Protein AF-A0A3C0RW63-F1 (afdb_monomer_lite)

Foldseek 3Di:
DDDDPPVVVVVVVVVVVVVVVVVVVVVVVVVVVVVPPPPQQQWAWEKEFDQDADFKKKWKAAPVVRDTQDIDTDGDRIGTDGSGDDDWDKMKIKIKDADPDDDPVRVVVCVVPVVVPGDIQMDMDMFTDDSVQFRYKYKDWPDDDHPVRSVCQSPDPDPQDDTDIAIDGRGPVRVVVVVVVVVVVVVVVVVVVVVVVVVVVD

Radius of gyration: 30.73 Å; chains: 1; bounding box: 93×62×80 Å

pLDDT: mean 81.58, std 15.19, range [34.47, 97.94]

Secondary structure (DSSP, 8-state):
----HHHHHHHHHHHHHHHHHHHHHHHHHHHHHHHS--PPPPPEEEEEE---PSPEEEEEEETTT--EEEEEEE-SSEEEEEEES--SEEEEEEEEEE-S---HHHHHHHHH-GGG-S-EEEEEEEEEE-TTT-SEEEEEESS---HHHHHHHHH--STT----EEEE-SSHHHHHHHHHHHHHHHHHHHHHHHHHHHHT--

Sequence (202 aa):
MVYYNSEIYLFAAENARLLENNKIKLLFSVILFLLVGCGTPDQIHLRGNIPIKNPFYIDVYNMRTGIKVMSDTICSNNINYEVGILPKGIYQLTVSWDRDILKAQEIERFARQPELGTPKYYMSTTFWLDANESDNYKLLLDSTYQQAELEELLLAKNRGESIKMAVVSDGKNNKVYNEYLALVDQYRTENRHLNDSLQRSE

Structure (mmCIF, N/CA/C/O backbone):
data_AF-A0A3C0RW63-F1
#
_entry.id   AF-A0A3C0RW63-F1
#
loop_
_atom_site.group_PDB
_atom_site.id
_atom_site.type_symbol
_atom_site.label_atom_id
_atom_site.label_alt_id
_atom_site.label_comp_id
_atom_site.label_asym_id
_atom_site.label_entity_id
_atom_site.label_seq_id
_atom_site.pdbx_PDB_ins_code
_atom_site.Cartn_x
_atom_site.Cartn_y
_atom_site.Cartn_z
_atom_site.occupancy
_atom_site.B_iso_or_equiv
_atom_site.auth_seq_id
_atom_site.auth_comp_id
_atom_site.auth_asym_id
_atom_site.auth_atom_id
_atom_site.pdbx_PDB_model_num
ATOM 1 N N . MET A 1 1 ? 59.320 -39.706 -61.908 1.00 34.47 1 MET A N 1
ATOM 2 C CA . MET A 1 1 ? 59.818 -39.142 -60.634 1.00 34.47 1 MET A CA 1
ATOM 3 C C . MET A 1 1 ? 59.646 -37.627 -60.749 1.00 34.47 1 MET A C 1
ATOM 5 O O . MET A 1 1 ? 60.280 -37.076 -61.626 1.00 34.47 1 MET A O 1
ATOM 9 N N . VAL A 1 2 ? 58.770 -36.877 -60.079 1.00 40.69 2 VAL A N 1
ATOM 10 C CA . VAL A 1 2 ? 57.702 -37.076 -59.082 1.00 40.69 2 VAL A CA 1
ATOM 11 C C . VAL A 1 2 ? 56.698 -35.931 -59.348 1.00 40.69 2 VAL A C 1
ATOM 13 O O . VAL A 1 2 ? 57.090 -34.775 -59.251 1.00 40.69 2 VAL A O 1
ATOM 16 N N . TYR A 1 3 ? 55.437 -36.219 -59.688 1.00 42.75 3 TYR A N 1
ATOM 17 C CA . TYR A 1 3 ? 54.344 -35.226 -59.742 1.00 42.75 3 TYR A CA 1
ATOM 18 C C . TYR A 1 3 ? 53.319 -35.604 -58.667 1.00 42.75 3 TYR A C 1
ATOM 20 O O . TYR A 1 3 ? 52.302 -36.207 -58.969 1.00 42.75 3 TYR A O 1
ATOM 28 N N . TYR A 1 4 ? 53.641 -35.358 -57.395 1.00 46.09 4 TYR A N 1
ATOM 29 C CA . TYR A 1 4 ? 52.727 -35.651 -56.276 1.00 46.09 4 TYR A CA 1
ATOM 30 C C . TYR A 1 4 ? 52.730 -34.595 -55.160 1.00 46.09 4 TYR A C 1
ATOM 32 O O . TYR A 1 4 ? 51.999 -34.740 -54.188 1.00 46.09 4 TYR A O 1
ATOM 40 N N . ASN A 1 5 ? 53.507 -33.511 -55.280 1.00 54.94 5 ASN A N 1
ATOM 41 C CA . ASN A 1 5 ? 53.644 -32.554 -54.177 1.00 54.94 5 ASN A CA 1
ATOM 42 C C . ASN A 1 5 ? 52.624 -31.403 -54.208 1.00 54.94 5 ASN A C 1
ATOM 44 O O . ASN A 1 5 ? 52.188 -30.977 -53.147 1.00 54.94 5 ASN A O 1
ATOM 48 N N . SER A 1 6 ? 52.196 -30.895 -55.369 1.00 55.59 6 SER A N 1
ATOM 49 C CA . SER A 1 6 ? 51.375 -29.669 -55.426 1.00 55.59 6 SER A CA 1
ATOM 50 C C . SER A 1 6 ? 49.945 -29.834 -54.898 1.00 55.59 6 SER A C 1
ATOM 52 O O . SER A 1 6 ? 49.428 -28.919 -54.262 1.00 55.59 6 SER A O 1
ATOM 54 N N . GLU A 1 7 ? 49.314 -30.991 -55.112 1.00 52.28 7 GLU A N 1
ATOM 55 C CA . GLU A 1 7 ? 47.934 -31.244 -54.664 1.00 52.28 7 GLU A CA 1
ATOM 56 C C . GLU A 1 7 ? 47.840 -31.446 -53.145 1.00 52.28 7 GLU A C 1
ATOM 58 O O . GLU A 1 7 ? 46.894 -30.977 -52.514 1.00 52.28 7 GLU A O 1
ATOM 63 N N . ILE A 1 8 ? 48.865 -32.050 -52.533 1.00 57.50 8 ILE A N 1
ATOM 64 C CA . ILE A 1 8 ? 48.937 -32.245 -51.077 1.00 57.50 8 ILE A CA 1
ATOM 65 C C . ILE A 1 8 ? 49.081 -30.894 -50.360 1.00 57.50 8 ILE A C 1
ATOM 67 O O . ILE A 1 8 ? 48.421 -30.661 -49.346 1.00 57.50 8 ILE A O 1
ATOM 71 N N . TYR A 1 9 ? 49.889 -29.973 -50.901 1.00 55.28 9 TYR A N 1
ATOM 72 C CA . TYR A 1 9 ? 50.030 -28.627 -50.335 1.00 55.28 9 TYR A CA 1
ATOM 73 C C . TYR A 1 9 ? 48.755 -27.787 -50.482 1.00 55.28 9 TYR A C 1
ATOM 75 O O . TYR A 1 9 ? 48.410 -27.060 -49.548 1.00 55.28 9 TYR A O 1
ATOM 83 N N . LEU A 1 10 ? 48.029 -27.902 -51.602 1.00 56.38 10 LEU A N 1
ATOM 84 C CA . LEU A 1 10 ? 46.747 -27.210 -51.776 1.00 56.38 10 LEU A CA 1
ATOM 85 C C . LEU A 1 10 ? 45.689 -27.730 -50.794 1.00 56.38 10 LEU A C 1
ATOM 87 O O . LEU A 1 10 ? 45.036 -26.932 -50.123 1.00 56.38 10 LEU A O 1
ATOM 91 N N . PHE A 1 11 ? 45.581 -29.052 -50.643 1.00 54.44 11 PHE A N 1
ATOM 92 C CA . PHE A 1 11 ? 44.636 -29.677 -49.718 1.00 54.44 11 PHE A CA 1
ATOM 93 C C . PHE A 1 11 ? 44.954 -29.337 -48.252 1.00 54.44 11 PHE A C 1
ATOM 95 O O . PHE A 1 11 ? 44.056 -29.050 -47.461 1.00 54.44 11 PHE A O 1
ATOM 102 N N . ALA A 1 12 ? 46.234 -29.302 -47.871 1.00 58.09 12 ALA A N 1
ATOM 103 C CA . ALA A 1 12 ? 46.649 -28.882 -46.532 1.00 58.09 12 ALA A CA 1
ATOM 104 C C . ALA A 1 12 ? 46.332 -27.399 -46.258 1.00 58.09 12 ALA A C 1
ATOM 106 O O . ALA A 1 12 ? 45.869 -27.060 -45.168 1.00 58.09 12 ALA A O 1
ATOM 107 N N . ALA A 1 13 ? 46.529 -26.520 -47.247 1.00 60.06 13 ALA A N 1
ATOM 108 C CA . ALA A 1 13 ? 46.231 -25.093 -47.127 1.00 60.06 13 ALA A CA 1
ATOM 109 C C . ALA A 1 13 ? 44.720 -24.809 -47.034 1.00 60.06 13 ALA A C 1
ATOM 111 O O . ALA A 1 13 ? 44.296 -23.938 -46.271 1.00 60.06 13 ALA A O 1
ATOM 112 N N . GLU A 1 14 ? 43.898 -25.554 -47.772 1.00 57.88 14 GLU A N 1
ATOM 113 C CA . GLU A 1 14 ? 42.438 -25.424 -47.743 1.00 57.88 14 GLU A CA 1
ATOM 114 C C . GLU A 1 14 ? 41.848 -25.924 -46.415 1.00 57.88 14 GLU A C 1
ATOM 116 O O . GLU A 1 14 ? 41.032 -25.236 -45.793 1.00 57.88 14 GLU A O 1
ATOM 121 N N . ASN A 1 15 ? 42.357 -27.046 -45.896 1.00 54.94 15 ASN A N 1
ATOM 122 C CA . ASN A 1 15 ? 41.985 -27.552 -44.574 1.00 54.94 15 ASN A CA 1
ATOM 123 C C . ASN A 1 15 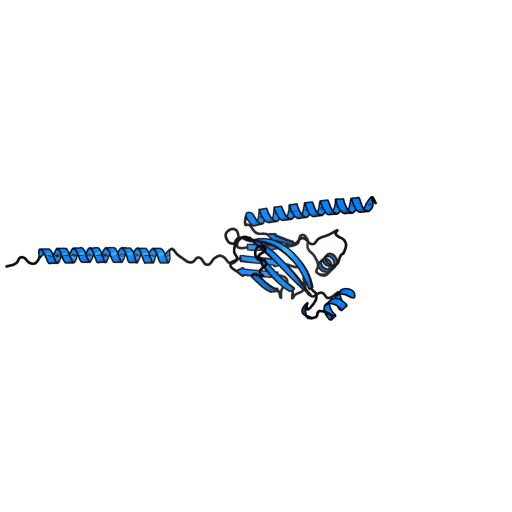? 42.440 -26.626 -43.435 1.00 54.94 15 ASN A C 1
ATOM 125 O O . ASN A 1 15 ? 41.697 -26.444 -42.470 1.00 54.94 15 ASN A O 1
ATOM 129 N N . ALA A 1 16 ? 43.614 -25.993 -43.546 1.00 59.59 16 ALA A N 1
ATOM 130 C CA . ALA A 1 16 ? 44.083 -25.010 -42.568 1.00 59.59 16 ALA A CA 1
ATOM 131 C C . ALA A 1 16 ? 43.173 -23.769 -42.515 1.00 59.59 16 ALA A C 1
ATOM 133 O O . ALA A 1 16 ? 42.795 -23.333 -41.426 1.00 59.59 16 ALA A O 1
ATOM 134 N N . ARG A 1 17 ? 42.738 -23.261 -43.679 1.00 59.03 17 ARG A N 1
ATOM 135 C CA . ARG A 1 17 ? 41.782 -22.142 -43.780 1.00 59.03 17 ARG A CA 1
ATOM 136 C C . ARG A 1 17 ? 40.400 -22.494 -43.228 1.00 59.03 17 ARG A C 1
ATOM 138 O O . ARG A 1 17 ? 39.779 -21.675 -42.553 1.00 59.03 17 ARG A O 1
ATOM 145 N N . LEU A 1 18 ? 39.912 -23.711 -43.476 1.00 56.78 18 LEU A N 1
ATOM 146 C CA . LEU A 1 18 ? 38.665 -24.212 -42.883 1.00 56.78 18 LEU A CA 1
ATOM 147 C C . LEU A 1 18 ? 38.763 -24.307 -41.353 1.00 56.78 18 LEU A C 1
ATOM 149 O O . LEU A 1 18 ? 37.825 -23.924 -40.649 1.00 56.78 18 LEU A O 1
ATOM 153 N N . LEU A 1 19 ? 39.908 -24.758 -40.832 1.00 58.00 19 LEU A N 1
ATOM 154 C CA . LEU A 1 19 ? 40.163 -24.840 -39.395 1.00 58.00 19 LEU A CA 1
ATOM 155 C C . LEU A 1 19 ? 40.203 -23.449 -38.739 1.00 58.00 19 LEU A C 1
ATOM 157 O O . LEU A 1 19 ? 39.628 -23.264 -37.667 1.00 58.00 19 LEU A O 1
ATOM 161 N N . GLU A 1 20 ? 40.845 -22.466 -39.378 1.00 65.94 20 GLU A N 1
ATOM 162 C CA . GLU A 1 20 ? 40.871 -21.070 -38.916 1.00 65.94 20 GLU A CA 1
ATOM 163 C C . GLU A 1 20 ? 39.480 -20.436 -38.920 1.00 65.94 20 GLU A C 1
ATOM 165 O O . GLU A 1 20 ? 39.067 -19.862 -37.913 1.00 65.94 20 GLU A O 1
ATOM 170 N N . ASN A 1 21 ? 38.708 -20.612 -39.993 1.00 68.56 21 ASN A N 1
ATOM 171 C CA . ASN A 1 21 ? 37.342 -20.094 -40.072 1.00 68.56 21 ASN A CA 1
ATOM 172 C C . ASN A 1 21 ? 36.428 -20.690 -38.991 1.00 68.56 21 ASN A C 1
ATOM 174 O O . ASN A 1 21 ? 35.598 -19.980 -38.421 1.00 68.56 21 ASN A O 1
ATOM 178 N N . ASN A 1 22 ? 36.596 -21.972 -38.661 1.00 69.81 22 ASN A N 1
ATOM 179 C CA . ASN A 1 22 ? 35.844 -22.611 -37.582 1.00 69.81 22 ASN A CA 1
ATOM 180 C C . ASN A 1 22 ? 36.271 -22.108 -36.195 1.00 69.81 22 ASN A C 1
ATOM 182 O O . ASN A 1 22 ? 35.411 -21.906 -35.339 1.00 69.81 22 ASN A O 1
ATOM 186 N N . LYS A 1 23 ? 37.564 -21.826 -35.982 1.00 70.75 23 LYS A N 1
ATOM 187 C CA . LYS A 1 23 ? 38.055 -21.184 -34.749 1.00 70.75 23 LYS A CA 1
ATOM 188 C C . LYS A 1 23 ? 37.504 -19.770 -34.587 1.00 70.75 23 LYS A C 1
ATOM 190 O O . LYS A 1 23 ? 37.072 -19.424 -33.494 1.00 70.75 23 LYS A O 1
ATOM 195 N N . ILE A 1 24 ? 37.462 -18.981 -35.663 1.00 72.50 24 ILE A N 1
ATOM 196 C CA . ILE A 1 24 ? 36.909 -17.617 -35.653 1.00 72.50 24 ILE A CA 1
ATOM 197 C C . ILE A 1 24 ? 35.409 -17.648 -35.340 1.00 72.50 24 ILE A C 1
ATOM 199 O O . ILE A 1 24 ? 34.947 -16.873 -34.506 1.00 72.50 24 ILE A O 1
ATOM 203 N N . LYS A 1 25 ? 34.650 -18.576 -35.939 1.00 71.81 25 LYS A N 1
ATOM 204 C CA . LYS A 1 25 ? 33.220 -18.766 -35.636 1.00 71.81 25 LYS A CA 1
ATOM 205 C C . LYS A 1 25 ? 32.981 -19.193 -34.188 1.00 71.81 25 LYS A C 1
ATOM 207 O O . LYS A 1 25 ? 32.073 -18.668 -33.549 1.00 71.81 25 LYS A O 1
ATOM 212 N N . LEU A 1 26 ? 33.800 -20.105 -33.662 1.00 72.44 26 LEU A N 1
ATOM 213 C CA . LEU A 1 26 ? 33.734 -20.529 -32.263 1.00 72.44 26 LEU A CA 1
ATOM 214 C C . LEU A 1 26 ? 34.038 -19.354 -31.323 1.00 72.44 26 LEU A C 1
ATOM 216 O O . LEU A 1 26 ? 33.298 -19.126 -30.372 1.00 72.44 26 LEU A O 1
ATOM 220 N N . LEU A 1 27 ? 35.078 -18.572 -31.625 1.00 75.81 27 LEU A N 1
ATOM 221 C CA . LEU A 1 27 ? 35.460 -17.390 -30.854 1.00 75.81 27 LEU A CA 1
ATOM 222 C C . LEU A 1 27 ? 34.336 -16.346 -30.852 1.00 75.81 27 LEU A C 1
ATOM 224 O O . LEU A 1 27 ? 33.971 -15.847 -29.793 1.00 75.81 27 LEU A O 1
ATOM 228 N N . PHE A 1 28 ? 33.728 -16.076 -32.011 1.00 75.81 28 PHE A N 1
ATOM 229 C CA . PHE A 1 28 ? 32.563 -15.196 -32.120 1.00 75.81 28 PHE A CA 1
ATOM 230 C C . PHE A 1 28 ? 31.359 -15.722 -31.333 1.00 75.81 28 PHE A C 1
ATOM 232 O O . PHE A 1 28 ? 30.692 -14.938 -30.669 1.00 75.81 28 PHE A O 1
ATOM 239 N N . SER A 1 29 ? 31.097 -17.032 -31.357 1.00 71.25 29 SER A N 1
ATOM 240 C CA . SER A 1 29 ? 30.013 -17.646 -30.579 1.00 71.25 29 SER A CA 1
ATOM 241 C C . SER A 1 29 ? 30.248 -17.536 -29.072 1.00 71.25 29 SER A C 1
ATOM 243 O O . SER A 1 29 ? 29.301 -17.290 -28.332 1.00 71.25 29 SER A O 1
ATOM 245 N N . VAL A 1 30 ? 31.490 -17.706 -28.612 1.00 72.19 30 VAL A N 1
ATOM 246 C CA . VAL A 1 30 ? 31.863 -17.559 -27.197 1.00 72.19 30 VAL A CA 1
ATOM 247 C C . VAL A 1 30 ? 31.774 -16.096 -26.768 1.00 72.19 30 VAL A C 1
ATOM 249 O O . VAL A 1 30 ? 31.215 -15.814 -25.716 1.00 72.19 30 VAL A O 1
ATOM 252 N N . ILE A 1 31 ? 32.245 -15.155 -27.593 1.00 73.12 31 ILE A N 1
ATOM 253 C CA . ILE A 1 31 ? 32.114 -13.713 -27.335 1.00 73.12 31 ILE A CA 1
ATOM 254 C C . ILE A 1 31 ? 30.636 -13.309 -27.288 1.00 73.12 31 ILE A C 1
ATOM 256 O O . ILE A 1 31 ? 30.241 -12.591 -26.379 1.00 73.12 31 ILE A O 1
ATOM 260 N N . LEU A 1 32 ? 29.802 -13.809 -28.206 1.00 68.56 32 LEU A N 1
ATOM 261 C CA . LEU A 1 32 ? 28.362 -13.551 -28.192 1.00 68.56 32 LEU A CA 1
ATOM 262 C C . LEU A 1 32 ? 27.718 -14.097 -26.907 1.00 68.56 32 LEU A C 1
ATOM 264 O O . LEU A 1 32 ? 26.962 -13.379 -26.269 1.00 68.56 32 LEU A O 1
ATOM 268 N N . PHE A 1 33 ? 28.072 -15.314 -26.478 1.00 60.84 33 PHE A N 1
ATOM 269 C CA . PHE A 1 33 ? 27.594 -15.892 -25.214 1.00 60.84 33 PHE A CA 1
ATOM 270 C C . PHE A 1 33 ? 28.070 -15.123 -23.972 1.00 60.84 33 PHE A C 1
ATOM 272 O O . PHE A 1 33 ? 27.312 -14.997 -23.018 1.00 60.84 33 PHE A O 1
ATOM 279 N N . LEU A 1 34 ? 29.295 -14.589 -23.982 1.00 60.44 34 LEU A N 1
ATOM 280 C CA . LEU A 1 34 ? 29.832 -13.767 -22.891 1.00 60.44 34 LEU A CA 1
ATOM 281 C C . LEU A 1 34 ? 29.222 -12.356 -22.862 1.00 60.44 34 LEU A C 1
ATOM 283 O O . LEU A 1 34 ? 29.122 -11.759 -21.794 1.00 60.44 34 LEU A O 1
ATOM 287 N N . LEU A 1 35 ? 28.806 -11.826 -24.017 1.00 58.75 35 LEU A N 1
ATOM 288 C CA . LEU A 1 35 ? 28.124 -10.533 -24.135 1.00 58.75 35 LEU A CA 1
ATOM 289 C C . LEU A 1 35 ? 26.630 -10.615 -23.803 1.00 58.75 35 LEU A C 1
ATOM 291 O O . LEU A 1 35 ? 26.051 -9.606 -23.407 1.00 58.75 35 LEU A O 1
ATOM 295 N N . VAL A 1 36 ? 26.016 -11.802 -23.868 1.00 57.75 36 VAL A N 1
ATOM 296 C CA . VAL A 1 36 ? 24.739 -12.085 -23.189 1.00 57.75 36 VAL A CA 1
ATOM 297 C C . VAL A 1 36 ? 25.030 -12.366 -21.711 1.00 57.75 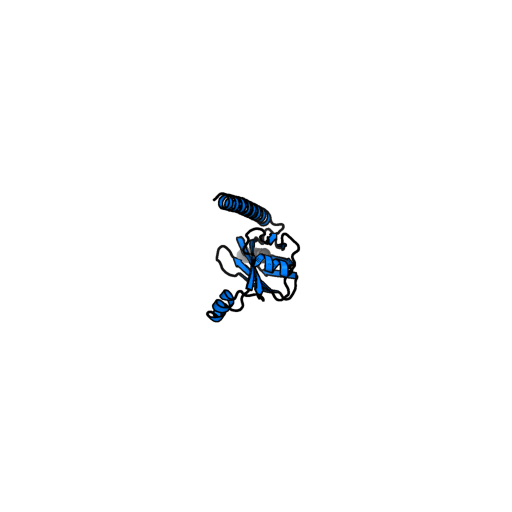36 VAL A C 1
ATOM 299 O O . VAL A 1 36 ? 24.691 -13.408 -21.153 1.00 57.75 36 VAL A O 1
ATOM 302 N N . GLY A 1 37 ? 25.707 -11.420 -21.059 1.00 48.25 37 GLY A N 1
ATOM 303 C CA . GLY A 1 37 ? 25.739 -11.365 -19.611 1.00 48.25 37 GLY A CA 1
ATOM 304 C C . GLY A 1 37 ? 24.300 -11.214 -19.140 1.00 48.25 37 GLY A C 1
ATOM 305 O O . GLY A 1 37 ? 23.648 -10.212 -19.432 1.00 48.25 37 GLY A O 1
ATOM 306 N N . CYS A 1 38 ? 23.786 -12.232 -18.455 1.00 51.62 38 CYS A N 1
ATOM 307 C CA . CYS A 1 38 ? 22.539 -12.131 -17.721 1.00 51.62 38 CYS A CA 1
ATOM 308 C C . CYS A 1 38 ? 22.771 -11.112 -16.601 1.00 51.62 38 CYS A C 1
ATOM 310 O O . CYS A 1 38 ? 23.222 -11.476 -15.518 1.00 51.62 38 CYS A O 1
ATOM 312 N N . GLY A 1 39 ? 22.537 -9.827 -16.880 1.00 48.69 39 GLY A N 1
ATOM 313 C CA . GLY A 1 39 ? 22.413 -8.828 -15.829 1.00 48.69 39 GLY A CA 1
ATOM 314 C C . GLY A 1 39 ? 21.317 -9.322 -14.900 1.00 48.69 39 GLY A C 1
ATOM 315 O O . GLY A 1 39 ? 20.190 -9.536 -15.347 1.00 48.69 39 GLY A O 1
ATOM 316 N N . THR A 1 40 ? 21.659 -9.615 -13.648 1.00 53.25 40 THR A N 1
ATOM 317 C CA . THR A 1 40 ? 20.650 -9.862 -12.622 1.00 53.25 40 THR A CA 1
ATOM 318 C C . THR A 1 40 ? 19.802 -8.601 -12.565 1.00 53.25 40 THR A C 1
ATOM 320 O O . THR A 1 40 ? 20.372 -7.543 -12.300 1.00 53.25 40 THR A O 1
ATOM 323 N N . PRO A 1 41 ? 18.502 -8.661 -12.888 1.00 56.44 41 PRO A N 1
ATOM 324 C CA . PRO A 1 41 ? 17.684 -7.462 -12.862 1.00 56.44 41 PRO A CA 1
ATOM 325 C C . PRO A 1 41 ? 17.704 -6.897 -11.445 1.00 56.44 41 PRO A C 1
ATOM 327 O O . PRO A 1 41 ? 17.603 -7.671 -10.486 1.00 56.44 41 PRO A O 1
ATOM 330 N N . ASP A 1 42 ? 17.876 -5.582 -11.331 1.00 63.91 42 ASP A N 1
ATOM 331 C CA . ASP A 1 42 ? 17.932 -4.916 -10.036 1.00 63.91 42 ASP A CA 1
ATOM 332 C C . ASP A 1 42 ? 16.670 -5.254 -9.236 1.00 63.91 42 ASP A C 1
ATOM 334 O O . ASP A 1 42 ? 15.542 -5.254 -9.747 1.00 63.91 42 ASP A O 1
ATOM 338 N N . GLN A 1 43 ? 16.881 -5.650 -7.983 1.00 78.75 43 GLN A N 1
ATOM 339 C CA . GLN A 1 43 ? 15.795 -6.033 -7.099 1.00 78.75 43 GLN A CA 1
ATOM 340 C C . GLN A 1 43 ? 15.072 -4.779 -6.630 1.00 78.75 43 GLN A C 1
ATOM 342 O O . GLN A 1 43 ? 15.686 -3.802 -6.216 1.00 78.75 43 GLN A O 1
ATOM 347 N N . ILE A 1 44 ? 13.744 -4.816 -6.670 1.00 87.75 44 ILE A N 1
ATOM 348 C CA . ILE A 1 44 ? 12.941 -3.688 -6.223 1.00 87.75 44 ILE A CA 1
ATOM 349 C C . ILE A 1 44 ? 12.897 -3.681 -4.697 1.00 87.75 44 ILE A C 1
ATOM 351 O O . ILE A 1 44 ? 12.418 -4.629 -4.073 1.00 87.75 44 ILE A O 1
ATOM 355 N N . HIS A 1 45 ? 13.336 -2.583 -4.100 1.00 91.38 45 HIS A N 1
ATOM 356 C CA . HIS A 1 45 ? 13.308 -2.330 -2.671 1.00 91.38 45 HIS A CA 1
ATOM 357 C C . HIS A 1 45 ? 12.122 -1.433 -2.308 1.00 91.38 45 HIS A C 1
ATOM 359 O O . HIS A 1 45 ? 12.013 -0.302 -2.781 1.00 91.38 45 HIS A O 1
ATOM 365 N N . LEU A 1 46 ? 11.252 -1.913 -1.419 1.00 92.94 46 LEU A N 1
ATOM 366 C CA . LEU A 1 46 ? 10.194 -1.128 -0.789 1.00 92.94 46 LEU A CA 1
ATOM 367 C C . LEU A 1 46 ? 10.594 -0.803 0.651 1.00 92.94 46 LEU A C 1
ATOM 369 O O . LEU A 1 46 ? 10.796 -1.697 1.475 1.00 92.94 46 LEU A O 1
ATOM 373 N N . ARG A 1 47 ? 10.688 0.489 0.964 1.00 94.38 47 ARG A N 1
ATOM 374 C CA . ARG A 1 47 ? 11.092 0.987 2.281 1.00 94.38 47 ARG A CA 1
ATOM 375 C C . ARG A 1 47 ? 10.054 1.914 2.878 1.00 94.38 47 ARG A C 1
ATOM 377 O O . ARG A 1 47 ? 9.381 2.638 2.160 1.00 94.38 47 ARG A O 1
ATOM 384 N N . GLY A 1 48 ? 9.955 1.964 4.196 1.00 92.12 48 GLY A N 1
ATOM 385 C CA . GLY A 1 48 ? 9.048 2.890 4.864 1.00 92.12 48 GLY A CA 1
ATOM 386 C C . GLY A 1 48 ? 9.000 2.676 6.361 1.00 92.12 48 GLY A C 1
ATOM 387 O O . GLY A 1 48 ? 9.642 1.776 6.893 1.00 92.12 48 GLY A O 1
ATOM 388 N N . ASN A 1 49 ? 8.224 3.505 7.040 1.00 90.44 49 ASN A N 1
ATOM 389 C CA . ASN A 1 49 ? 7.895 3.309 8.442 1.00 90.44 49 ASN A CA 1
ATOM 390 C C . ASN A 1 49 ? 6.398 3.539 8.595 1.00 90.44 49 ASN A C 1
ATOM 392 O O . ASN A 1 49 ? 5.871 4.511 8.050 1.00 90.44 49 ASN A O 1
ATOM 396 N N . ILE A 1 50 ? 5.729 2.628 9.292 1.00 87.81 50 ILE A N 1
ATOM 397 C CA . ILE A 1 50 ? 4.323 2.785 9.640 1.00 87.81 50 ILE A CA 1
ATOM 398 C C . ILE A 1 50 ? 4.228 2.703 11.163 1.00 87.81 50 ILE A C 1
ATOM 400 O O . ILE A 1 50 ? 4.762 1.754 11.743 1.00 87.81 50 ILE A O 1
ATOM 404 N N . PRO A 1 51 ? 3.556 3.660 11.826 1.00 89.69 51 PRO A N 1
ATOM 405 C CA . PRO A 1 51 ? 3.469 3.724 13.281 1.00 89.69 51 PRO A CA 1
ATOM 406 C C . PRO A 1 51 ? 2.427 2.731 13.824 1.00 89.69 51 PRO A C 1
ATOM 408 O O . PRO A 1 51 ? 1.515 3.112 14.550 1.00 89.69 51 PRO A O 1
ATOM 411 N N . ILE A 1 52 ? 2.554 1.455 13.455 1.00 89.38 52 ILE A N 1
ATOM 412 C CA . ILE A 1 52 ? 1.731 0.340 13.931 1.00 89.38 52 ILE A CA 1
ATOM 413 C C . ILE A 1 52 ? 2.620 -0.586 14.755 1.00 89.38 52 ILE A C 1
ATOM 415 O O . ILE A 1 52 ? 3.751 -0.897 14.377 1.00 89.38 52 ILE A O 1
ATOM 419 N N . LYS A 1 53 ? 2.097 -1.045 15.887 1.00 89.69 53 LYS A N 1
ATOM 420 C CA . LYS A 1 53 ? 2.725 -2.044 16.736 1.00 89.69 53 LYS A CA 1
ATOM 421 C C . LYS A 1 53 ? 2.883 -3.351 15.964 1.00 89.69 53 LYS A C 1
ATOM 423 O O . LYS A 1 53 ? 1.943 -3.874 15.376 1.00 89.69 53 LYS A O 1
ATOM 428 N N . ASN A 1 54 ? 4.088 -3.893 16.006 1.00 88.69 54 ASN A N 1
ATOM 429 C CA . ASN A 1 54 ? 4.401 -5.191 15.435 1.00 88.69 54 ASN A CA 1
ATOM 430 C C . ASN A 1 54 ? 3.712 -6.352 16.198 1.00 88.69 54 ASN A C 1
ATOM 432 O O . ASN A 1 54 ? 3.528 -6.278 17.417 1.00 88.69 54 ASN A O 1
ATOM 436 N N . PRO A 1 55 ? 3.393 -7.462 15.508 1.00 92.56 55 PRO A N 1
ATOM 437 C CA . PRO A 1 55 ? 3.527 -7.659 14.065 1.00 92.56 55 PRO A CA 1
ATOM 438 C C . PRO A 1 55 ? 2.372 -7.031 13.267 1.00 92.56 55 PRO A C 1
ATOM 440 O O . PRO A 1 55 ? 1.234 -6.987 13.726 1.00 92.56 55 PRO A O 1
ATOM 443 N N . PHE A 1 56 ? 2.658 -6.611 12.036 1.00 93.50 56 PHE A N 1
ATOM 444 C CA . PHE A 1 56 ? 1.642 -6.247 11.042 1.00 93.50 56 PHE A CA 1
ATOM 445 C C . PHE A 1 56 ? 1.949 -6.920 9.701 1.00 93.50 56 PHE A C 1
ATOM 447 O O . PHE A 1 56 ? 3.047 -7.425 9.486 1.00 93.50 56 PHE A O 1
ATOM 454 N N . TYR A 1 57 ? 0.981 -6.953 8.795 1.00 94.12 57 TYR A N 1
ATOM 455 C CA . TYR A 1 57 ? 1.055 -7.699 7.542 1.00 94.12 57 TYR A CA 1
ATOM 456 C C . TYR A 1 57 ? 1.092 -6.755 6.346 1.00 94.12 57 TYR A C 1
ATOM 458 O O . TYR A 1 57 ? 0.373 -5.752 6.320 1.00 94.12 57 TYR A O 1
ATOM 466 N N . ILE A 1 58 ? 1.881 -7.113 5.338 1.00 94.25 58 ILE A N 1
ATOM 467 C CA . ILE A 1 58 ? 1.941 -6.422 4.053 1.00 94.25 58 ILE A CA 1
ATOM 468 C C . ILE A 1 58 ? 1.597 -7.402 2.942 1.00 94.25 58 ILE A C 1
ATOM 470 O O . ILE A 1 58 ? 2.193 -8.468 2.845 1.00 94.25 58 ILE A O 1
ATOM 474 N N . ASP A 1 59 ? 0.695 -6.995 2.059 1.00 94.88 59 ASP A N 1
ATOM 475 C CA . ASP A 1 59 ? 0.413 -7.679 0.805 1.00 94.88 59 ASP A CA 1
ATOM 476 C C . ASP A 1 59 ? 0.630 -6.731 -0.380 1.00 94.88 59 ASP A C 1
ATOM 478 O O . ASP A 1 59 ? 0.297 -5.545 -0.303 1.00 94.88 59 ASP A O 1
ATOM 482 N N . VAL A 1 60 ? 1.113 -7.264 -1.506 1.00 95.19 60 VAL A N 1
ATOM 483 C CA . VAL A 1 60 ? 1.165 -6.536 -2.783 1.00 95.19 60 VAL A CA 1
ATOM 484 C C . VAL A 1 60 ? 0.389 -7.294 -3.849 1.00 95.19 60 VAL A C 1
ATOM 486 O O . VAL A 1 60 ? 0.597 -8.491 -4.056 1.00 95.19 60 VAL A O 1
ATOM 489 N N . TYR A 1 61 ? -0.480 -6.583 -4.562 1.00 96.62 61 TYR A N 1
ATOM 490 C CA . TYR A 1 61 ? -1.322 -7.125 -5.626 1.00 96.62 61 TYR A CA 1
ATOM 491 C C . TYR A 1 61 ? -1.003 -6.461 -6.960 1.00 96.62 61 TYR A C 1
ATOM 493 O O . TYR A 1 61 ? -0.861 -5.241 -7.039 1.00 96.62 61 TYR A O 1
ATOM 501 N N . ASN A 1 62 ? -0.930 -7.251 -8.030 1.00 96.50 62 ASN A N 1
ATOM 502 C CA . ASN A 1 62 ? -0.883 -6.714 -9.385 1.00 96.50 62 ASN A CA 1
ATOM 503 C C . ASN A 1 62 ? -2.295 -6.275 -9.799 1.00 96.50 62 ASN A C 1
ATOM 505 O O . ASN A 1 62 ? -3.185 -7.114 -9.929 1.00 96.50 62 ASN A O 1
ATOM 509 N N . MET A 1 63 ? -2.511 -4.983 -10.055 1.00 97.19 63 MET A N 1
ATOM 510 C CA . MET A 1 63 ? -3.861 -4.457 -10.312 1.00 97.19 63 MET A CA 1
ATOM 511 C C . MET A 1 63 ? -4.455 -4.896 -11.650 1.00 97.19 63 MET A C 1
ATOM 513 O O . MET A 1 63 ? -5.667 -4.832 -11.833 1.00 97.19 63 MET A O 1
ATOM 517 N N . ARG A 1 64 ? -3.627 -5.358 -12.594 1.00 96.12 64 ARG A N 1
ATOM 518 C CA . ARG A 1 64 ? -4.109 -5.876 -13.879 1.00 96.12 64 ARG A CA 1
ATOM 519 C C . ARG A 1 64 ? -4.647 -7.298 -13.750 1.00 96.12 64 ARG A C 1
ATOM 521 O O . ARG A 1 64 ? -5.620 -7.630 -14.415 1.00 96.12 64 ARG A O 1
ATOM 528 N N . THR A 1 65 ? -3.992 -8.148 -12.960 1.00 96.19 65 THR A N 1
ATOM 529 C CA . THR A 1 65 ? -4.365 -9.570 -12.835 1.00 96.19 65 THR A CA 1
ATOM 530 C C . THR A 1 65 ? -5.154 -9.884 -11.567 1.00 96.19 65 THR A C 1
ATOM 532 O O . THR A 1 65 ? -5.757 -10.948 -11.486 1.00 96.19 65 THR A O 1
ATOM 535 N N . GLY A 1 66 ? -5.127 -9.001 -10.566 1.00 94.62 66 GLY A N 1
ATOM 536 C CA . GLY A 1 66 ? -5.671 -9.245 -9.227 1.00 94.62 66 GLY A CA 1
ATOM 537 C C . GLY A 1 66 ? -4.852 -10.237 -8.392 1.00 94.62 66 GLY A C 1
ATOM 538 O O . GLY A 1 66 ? -5.228 -10.551 -7.266 1.00 94.62 66 GLY A O 1
ATOM 539 N N . ILE A 1 67 ? -3.736 -10.745 -8.922 1.00 95.31 67 ILE A N 1
ATOM 540 C CA . ILE A 1 67 ? -2.919 -11.756 -8.247 1.00 95.31 67 ILE A CA 1
ATOM 541 C C . ILE A 1 67 ? -2.079 -11.090 -7.158 1.00 95.31 67 ILE A C 1
ATOM 543 O O . ILE A 1 67 ? -1.411 -10.081 -7.406 1.00 95.31 67 ILE A O 1
ATOM 547 N N . LYS A 1 68 ? -2.079 -11.696 -5.967 1.00 95.12 68 LYS A N 1
ATOM 548 C CA . LYS A 1 68 ? -1.142 -11.364 -4.894 1.00 95.12 68 LYS A CA 1
ATOM 549 C C . LYS A 1 68 ? 0.259 -11.817 -5.301 1.00 95.12 68 LYS A C 1
ATOM 551 O O . LYS A 1 68 ? 0.489 -13.009 -5.484 1.00 95.12 68 LYS A O 1
ATOM 556 N N . VAL A 1 69 ? 1.170 -10.867 -5.461 1.00 93.31 69 VAL A N 1
ATOM 557 C CA . VAL A 1 69 ? 2.562 -11.126 -5.860 1.00 93.31 69 VAL A CA 1
ATOM 558 C C . VAL A 1 69 ? 3.512 -11.174 -4.666 1.00 93.31 69 VAL A C 1
ATOM 560 O O . VAL A 1 69 ? 4.603 -11.717 -4.785 1.00 93.31 69 VAL A O 1
ATOM 563 N N . MET A 1 70 ? 3.091 -10.640 -3.517 1.00 90.81 70 MET A N 1
ATOM 564 C CA . MET A 1 70 ? 3.871 -10.615 -2.282 1.00 90.81 70 MET A CA 1
ATOM 565 C C . MET A 1 70 ? 2.940 -10.671 -1.068 1.00 90.81 70 MET A C 1
ATOM 567 O O . MET A 1 70 ? 1.860 -10.075 -1.087 1.00 90.81 70 MET A O 1
ATOM 571 N N . SER A 1 71 ? 3.384 -11.358 -0.016 1.00 92.44 71 SER A N 1
ATOM 572 C CA . SER A 1 71 ? 2.772 -11.360 1.313 1.00 92.44 71 SER A CA 1
ATOM 573 C C . SER A 1 71 ? 3.872 -11.537 2.355 1.00 92.44 71 SER A C 1
ATOM 575 O O . SER A 1 71 ? 4.688 -12.446 2.207 1.00 92.44 71 SER A O 1
ATOM 577 N N . ASP A 1 72 ? 3.911 -10.687 3.377 1.00 91.44 72 ASP A N 1
ATOM 578 C CA . ASP A 1 72 ? 4.882 -10.801 4.465 1.00 91.44 72 ASP A CA 1
ATOM 579 C C . ASP A 1 72 ? 4.328 -10.314 5.813 1.00 91.44 72 ASP A C 1
ATOM 581 O O . ASP A 1 72 ? 3.363 -9.547 5.879 1.00 91.44 72 ASP A O 1
ATOM 585 N N . THR A 1 73 ? 4.953 -10.772 6.899 1.00 93.19 73 THR A N 1
ATOM 586 C CA . THR A 1 73 ? 4.685 -10.346 8.276 1.00 93.19 73 THR A CA 1
ATOM 587 C C . THR A 1 73 ? 5.863 -9.533 8.798 1.00 93.19 73 THR A C 1
ATOM 589 O O . THR A 1 73 ? 6.960 -10.045 9.002 1.00 93.19 73 THR A O 1
ATOM 592 N N . ILE A 1 74 ? 5.625 -8.254 9.065 1.00 92.56 74 ILE A N 1
ATOM 593 C CA . ILE A 1 74 ? 6.646 -7.313 9.498 1.00 92.56 74 ILE A CA 1
ATOM 594 C C . ILE A 1 74 ? 6.708 -7.284 11.025 1.00 92.56 74 ILE A C 1
ATOM 596 O O . ILE A 1 74 ? 5.787 -6.843 11.713 1.00 92.56 74 ILE A O 1
ATOM 600 N N . CYS A 1 75 ? 7.844 -7.726 11.558 1.00 90.75 75 CYS A N 1
ATOM 601 C CA . CYS A 1 75 ? 8.122 -7.768 12.995 1.00 90.75 75 CYS A CA 1
ATOM 602 C C . CYS A 1 75 ? 8.854 -6.516 13.511 1.00 90.75 75 CYS A C 1
ATOM 604 O O . CYS A 1 75 ? 9.345 -6.508 14.638 1.00 90.75 75 CYS A O 1
ATOM 606 N N . SER A 1 76 ? 8.955 -5.452 12.711 1.00 87.31 76 SER A N 1
ATOM 607 C CA . SER A 1 76 ? 9.619 -4.192 13.070 1.00 87.31 76 SER A CA 1
ATOM 608 C C . SER A 1 76 ? 8.830 -2.992 12.541 1.00 87.31 76 SER A C 1
ATOM 610 O O . SER A 1 76 ? 8.082 -3.126 11.583 1.00 87.31 76 SER A O 1
ATOM 612 N N . ASN A 1 77 ? 9.014 -1.800 13.108 1.00 79.50 77 ASN A N 1
ATOM 613 C CA . ASN A 1 77 ? 8.306 -0.606 12.618 1.00 79.50 77 ASN A CA 1
ATOM 614 C C . ASN A 1 77 ? 8.821 -0.135 11.245 1.00 79.50 77 ASN A C 1
ATOM 616 O O . ASN A 1 77 ? 8.157 0.641 10.559 1.00 79.50 77 ASN A O 1
ATOM 620 N N . ASN A 1 78 ? 10.015 -0.585 10.848 1.00 86.44 78 ASN A N 1
ATOM 621 C CA . ASN A 1 78 ? 10.601 -0.268 9.557 1.00 86.44 78 ASN A CA 1
ATOM 622 C C . ASN A 1 78 ? 10.274 -1.372 8.555 1.00 86.44 78 ASN A C 1
ATOM 624 O O . ASN A 1 78 ? 10.541 -2.554 8.775 1.00 86.44 78 ASN A O 1
ATOM 628 N N . ILE A 1 79 ? 9.750 -0.949 7.417 1.00 87.38 79 ILE A N 1
ATOM 629 C CA . ILE A 1 79 ? 9.599 -1.767 6.229 1.00 87.38 79 ILE A CA 1
ATOM 630 C C . ILE A 1 79 ? 10.902 -1.629 5.453 1.00 87.38 79 ILE A C 1
ATOM 632 O O . ILE A 1 79 ? 11.312 -0.520 5.108 1.00 87.38 79 ILE A O 1
ATOM 636 N N . ASN A 1 80 ? 11.559 -2.752 5.202 1.00 87.56 80 ASN A N 1
ATOM 637 C CA . ASN A 1 80 ? 12.666 -2.857 4.265 1.00 87.56 80 ASN A CA 1
ATOM 638 C C . ASN A 1 80 ? 12.526 -4.208 3.577 1.00 87.56 80 ASN A C 1
ATOM 640 O O . ASN A 1 80 ? 12.949 -5.222 4.126 1.00 87.56 80 ASN A O 1
ATOM 644 N N . TYR A 1 81 ? 11.842 -4.213 2.439 1.00 83.56 81 TYR A N 1
ATOM 645 C CA . TYR A 1 81 ? 11.449 -5.439 1.768 1.00 83.56 81 TYR A CA 1
ATOM 646 C C . TYR A 1 81 ? 11.935 -5.472 0.324 1.00 83.56 81 TYR A C 1
ATOM 648 O O . TYR A 1 81 ? 11.893 -4.464 -0.381 1.00 83.56 81 TYR A O 1
ATOM 656 N N . GLU A 1 82 ? 12.360 -6.651 -0.115 1.00 85.56 82 GLU A N 1
ATOM 657 C CA . GLU A 1 82 ? 12.785 -6.941 -1.481 1.00 85.56 82 GLU A CA 1
ATOM 658 C C . GLU A 1 82 ? 11.630 -7.603 -2.233 1.00 85.56 82 GLU A C 1
ATOM 660 O O . GLU A 1 82 ? 11.302 -8.766 -2.024 1.00 85.56 82 GLU A O 1
ATOM 665 N N . VAL A 1 83 ? 10.982 -6.843 -3.112 1.00 76.06 83 VAL A N 1
ATOM 666 C CA . VAL A 1 83 ? 9.778 -7.266 -3.845 1.00 76.06 83 VAL A CA 1
ATOM 667 C C . VAL A 1 83 ? 10.131 -8.216 -5.009 1.00 76.06 83 VAL A C 1
ATOM 669 O O . VAL A 1 83 ? 9.259 -8.846 -5.607 1.00 76.06 83 VAL A O 1
ATOM 672 N N . GLY A 1 84 ? 11.421 -8.371 -5.316 1.00 76.62 84 GLY A N 1
ATOM 673 C CA . GLY A 1 84 ? 11.903 -9.160 -6.445 1.00 76.62 84 GLY A CA 1
ATOM 674 C C . GLY A 1 84 ? 11.613 -8.486 -7.788 1.00 76.62 84 GLY A C 1
ATOM 675 O O . GLY A 1 84 ? 11.386 -7.279 -7.872 1.00 76.62 84 GLY A O 1
ATOM 676 N N . ILE A 1 85 ? 11.652 -9.274 -8.863 1.00 80.25 85 ILE A N 1
ATOM 677 C CA . ILE A 1 85 ? 11.515 -8.771 -10.233 1.00 80.25 85 ILE A CA 1
ATOM 678 C C . ILE A 1 85 ? 10.054 -8.874 -10.647 1.00 80.25 85 ILE A C 1
ATOM 680 O O . ILE A 1 85 ? 9.539 -9.962 -10.910 1.00 80.25 85 ILE A O 1
ATOM 684 N N . LEU A 1 86 ? 9.392 -7.724 -10.725 1.00 89.06 86 LEU A N 1
ATOM 685 C CA . LEU A 1 86 ? 7.994 -7.624 -11.115 1.00 89.06 86 LEU A CA 1
ATOM 686 C C . LEU A 1 86 ? 7.838 -6.955 -12.486 1.00 89.06 86 LEU A C 1
ATOM 688 O O . LEU A 1 86 ? 8.552 -5.998 -12.792 1.00 89.06 86 LEU A O 1
ATOM 692 N N . PRO A 1 87 ? 6.883 -7.404 -13.326 1.00 91.81 87 PRO A N 1
ATOM 693 C CA . PRO A 1 87 ? 6.559 -6.706 -14.563 1.00 91.81 87 PRO A CA 1
ATOM 694 C C . PRO A 1 87 ? 6.109 -5.272 -14.289 1.00 91.81 87 PRO A C 1
ATOM 696 O O . PRO A 1 87 ? 5.369 -5.028 -13.332 1.00 91.81 87 PRO A O 1
ATOM 699 N N . LYS A 1 88 ? 6.460 -4.345 -15.182 1.00 94.12 88 LYS A N 1
ATOM 700 C CA . LYS A 1 88 ? 5.994 -2.959 -15.082 1.00 94.12 88 LYS A CA 1
ATOM 701 C C . LYS A 1 88 ? 4.465 -2.857 -15.061 1.00 94.12 88 LYS A C 1
ATOM 703 O O . LYS A 1 88 ? 3.778 -3.573 -15.802 1.00 94.12 88 LYS A O 1
ATOM 708 N N . GLY A 1 89 ? 3.932 -1.954 -14.244 1.00 96.00 89 GLY A N 1
ATOM 709 C CA . GLY A 1 89 ? 2.496 -1.699 -14.153 1.00 96.00 89 GLY A CA 1
ATOM 710 C C . GLY A 1 89 ? 2.060 -1.094 -12.823 1.00 96.00 89 GLY A C 1
ATOM 711 O O . GLY A 1 89 ? 2.877 -0.630 -12.035 1.00 96.00 89 GLY A O 1
ATOM 712 N N . ILE A 1 90 ? 0.748 -1.104 -12.584 1.00 97.81 90 ILE A N 1
ATOM 713 C CA . ILE A 1 90 ? 0.145 -0.591 -11.350 1.00 97.81 90 ILE A CA 1
ATOM 714 C C . ILE A 1 90 ? -0.011 -1.737 -10.350 1.00 97.81 90 ILE A C 1
ATOM 716 O O . ILE A 1 90 ? -0.572 -2.789 -10.674 1.00 97.81 90 ILE A O 1
ATOM 720 N N . TYR A 1 91 ? 0.444 -1.502 -9.126 1.00 97.25 91 TYR A N 1
ATOM 721 C CA . TYR A 1 91 ? 0.331 -2.421 -8.002 1.00 97.25 91 TYR A CA 1
ATOM 722 C C . TYR A 1 91 ? -0.419 -1.762 -6.851 1.00 97.25 91 TYR A C 1
ATOM 724 O O . TYR A 1 91 ? -0.443 -0.538 -6.745 1.00 97.25 91 TYR A O 1
ATOM 732 N N . GLN A 1 92 ? -1.035 -2.571 -5.996 1.00 97.38 92 GLN A N 1
ATOM 733 C CA . GLN A 1 92 ? -1.627 -2.131 -4.738 1.00 97.38 92 GLN A CA 1
ATOM 734 C C . GLN A 1 92 ? -0.820 -2.697 -3.582 1.00 97.38 92 GLN A C 1
ATOM 736 O O . GLN A 1 92 ? -0.649 -3.910 -3.493 1.00 97.38 92 GLN A O 1
ATOM 741 N N . LEU A 1 93 ? -0.356 -1.815 -2.705 1.00 95.81 93 LEU A N 1
ATOM 742 C CA . LEU A 1 93 ? 0.203 -2.160 -1.409 1.00 95.81 93 LEU A CA 1
ATOM 743 C C . LEU A 1 93 ? -0.917 -2.099 -0.373 1.00 95.81 93 LEU A C 1
ATOM 745 O O . LEU A 1 93 ? -1.569 -1.062 -0.239 1.00 95.81 93 LEU A O 1
ATOM 749 N N . THR A 1 94 ? -1.103 -3.180 0.373 1.00 95.44 94 THR A N 1
ATOM 750 C CA . THR A 1 94 ? -2.065 -3.267 1.471 1.00 95.44 94 THR A CA 1
ATOM 751 C C . THR A 1 94 ? -1.328 -3.584 2.760 1.00 95.44 94 THR A C 1
ATOM 753 O O . THR A 1 94 ? -0.586 -4.557 2.836 1.00 95.44 94 THR A O 1
ATOM 756 N N . VAL A 1 95 ? -1.565 -2.771 3.780 1.00 94.50 95 VAL A N 1
ATOM 757 C CA . VAL A 1 95 ? -1.048 -2.935 5.138 1.00 94.50 95 VAL A CA 1
ATOM 758 C C . VAL A 1 95 ? -2.221 -3.321 6.027 1.00 94.50 95 VAL A C 1
ATOM 760 O O . VAL A 1 95 ? -3.282 -2.701 5.942 1.00 94.50 95 VAL A O 1
ATOM 763 N N . SER A 1 96 ? -2.051 -4.335 6.873 1.00 94.12 96 SER A N 1
ATOM 764 C CA . SER A 1 96 ? -3.102 -4.765 7.799 1.00 94.12 96 SER A CA 1
ATOM 765 C C . SER A 1 96 ? -2.566 -5.215 9.151 1.00 94.12 96 SER A C 1
ATOM 767 O O . SER A 1 96 ? -1.447 -5.708 9.243 1.00 94.12 96 SER A O 1
ATOM 769 N N . TRP A 1 97 ? -3.362 -5.049 10.202 1.00 94.00 97 TRP A N 1
ATOM 770 C CA . TRP A 1 97 ? -3.051 -5.493 11.564 1.00 94.00 97 TRP A CA 1
ATOM 771 C C . TRP A 1 97 ? -4.337 -5.852 12.300 1.00 94.00 97 TRP A C 1
ATOM 773 O O . TRP A 1 97 ? -5.423 -5.440 11.888 1.00 94.00 97 TRP A O 1
ATOM 783 N N . ASP A 1 98 ? -4.226 -6.670 13.340 1.00 90.75 98 ASP A N 1
ATOM 784 C CA . ASP A 1 98 ? -5.390 -7.212 14.038 1.00 90.75 98 ASP A CA 1
ATOM 785 C C . ASP A 1 98 ? -6.171 -6.106 14.768 1.00 90.75 98 ASP A C 1
ATOM 787 O O . ASP A 1 98 ? -5.603 -5.124 15.248 1.00 90.75 98 ASP A O 1
ATOM 791 N N . ARG A 1 99 ? -7.501 -6.248 14.808 1.00 87.19 99 ARG A N 1
ATOM 792 C CA . ARG A 1 99 ? -8.399 -5.319 15.504 1.00 87.19 99 ARG A CA 1
ATOM 793 C C . ARG A 1 99 ? -8.660 -5.784 16.921 1.00 87.19 99 ARG A C 1
ATOM 795 O O . ARG A 1 99 ? -9.261 -6.838 17.123 1.00 87.19 99 ARG A O 1
ATOM 802 N N . ASP A 1 100 ? -8.370 -4.904 17.868 1.00 78.50 100 ASP A N 1
ATOM 803 C CA . ASP A 1 100 ? -8.724 -5.109 19.273 1.00 78.50 100 ASP A CA 1
ATOM 804 C C . ASP A 1 100 ? -10.183 -4.710 19.568 1.00 78.50 100 ASP A C 1
ATOM 806 O O . ASP A 1 100 ? -10.825 -5.271 20.457 1.00 78.50 100 ASP A O 1
ATOM 810 N N . ILE A 1 101 ? -10.744 -3.761 18.804 1.00 73.00 101 ILE A N 1
ATOM 811 C CA . ILE A 1 101 ? -12.095 -3.223 19.023 1.00 73.00 101 ILE A CA 1
ATOM 812 C C . ILE A 1 101 ? -13.048 -3.687 17.917 1.00 73.00 101 ILE A C 1
ATOM 814 O O . ILE A 1 101 ? -12.931 -3.293 16.749 1.00 73.00 101 ILE A O 1
ATOM 818 N N . LEU A 1 102 ? -14.055 -4.473 18.305 1.00 77.81 102 LEU A N 1
ATOM 819 C CA . LEU A 1 102 ? -15.121 -4.963 17.429 1.00 77.81 102 LEU A CA 1
ATOM 820 C C . LEU A 1 102 ? -16.479 -4.436 17.879 1.00 77.81 102 LEU A C 1
ATOM 822 O O . LEU A 1 102 ? -16.818 -4.465 19.062 1.00 77.81 102 LEU A O 1
ATOM 826 N N . LYS A 1 103 ? -17.301 -3.997 16.925 1.00 78.62 103 LYS A N 1
ATOM 827 C CA . LYS A 1 103 ? -18.709 -3.686 17.200 1.00 78.62 103 LYS A CA 1
ATOM 828 C C . LYS A 1 103 ? -19.464 -4.992 17.455 1.00 78.62 103 LYS A C 1
ATOM 830 O O . LYS A 1 103 ? -19.170 -6.003 16.826 1.00 78.62 103 LYS A O 1
ATOM 835 N N . ALA A 1 104 ? -20.500 -4.966 18.294 1.00 78.56 104 ALA A N 1
ATOM 836 C CA . ALA A 1 104 ? -21.296 -6.160 18.618 1.00 78.56 104 ALA A CA 1
ATOM 837 C C . ALA A 1 104 ? -21.806 -6.919 17.371 1.00 78.56 104 ALA A C 1
ATOM 839 O O . ALA A 1 104 ? -21.747 -8.143 17.312 1.00 78.56 104 ALA A O 1
ATOM 840 N N . GLN A 1 105 ? -22.216 -6.190 16.328 1.00 78.06 105 GLN A N 1
ATOM 841 C CA . GLN A 1 105 ? -22.647 -6.770 15.047 1.00 78.06 105 GLN A CA 1
ATOM 842 C C . GLN A 1 105 ? -21.509 -7.474 14.286 1.00 78.06 105 GLN A C 1
ATOM 844 O O . GLN A 1 105 ? -21.746 -8.451 13.579 1.00 78.06 105 GLN A O 1
ATOM 849 N N . GLU A 1 106 ? -20.273 -6.985 14.417 1.00 77.62 106 GLU A N 1
ATOM 850 C CA . GLU A 1 106 ? -19.093 -7.626 13.831 1.00 77.62 106 GLU A CA 1
ATOM 851 C C . GLU A 1 106 ? -18.763 -8.908 14.595 1.00 77.62 106 GLU A C 1
ATOM 853 O O . GLU A 1 106 ? -18.525 -9.932 13.964 1.00 77.62 106 GLU A O 1
ATOM 858 N N . ILE A 1 107 ? -18.849 -8.888 15.931 1.00 80.44 107 ILE A N 1
ATOM 859 C CA . ILE A 1 107 ? -18.639 -10.075 16.776 1.00 80.44 107 ILE A CA 1
ATOM 860 C C . ILE A 1 107 ? -19.575 -11.210 16.345 1.00 80.44 107 ILE A C 1
ATOM 862 O O . ILE A 1 107 ? -19.115 -12.323 16.097 1.00 80.44 107 ILE A O 1
ATOM 866 N N . GLU A 1 108 ? -20.871 -10.931 16.179 1.00 80.88 108 GLU A N 1
ATOM 867 C CA . GLU A 1 108 ? -21.819 -11.939 15.694 1.00 80.88 108 GLU A CA 1
ATOM 868 C C . GLU A 1 108 ? -21.476 -12.452 14.293 1.00 80.88 108 GLU A C 1
ATOM 870 O O . GLU A 1 108 ? -21.599 -13.648 14.029 1.00 80.88 108 GLU A O 1
ATOM 875 N N . ARG A 1 109 ? -21.042 -11.572 13.383 1.00 81.94 109 ARG A N 1
ATOM 876 C CA . ARG A 1 109 ? -20.666 -11.962 12.020 1.00 81.94 109 ARG A CA 1
ATOM 877 C C . ARG A 1 109 ? -19.462 -12.903 12.017 1.00 81.94 109 ARG A C 1
ATOM 879 O O . ARG A 1 109 ? -19.533 -13.947 11.378 1.00 81.94 109 ARG A O 1
ATOM 886 N N . PHE A 1 110 ? -18.391 -12.558 12.729 1.00 82.12 110 PHE A N 1
ATOM 887 C CA . PHE A 1 110 ? -17.184 -13.388 12.800 1.00 82.12 110 PHE A CA 1
ATOM 888 C C . PHE A 1 110 ? -17.428 -14.699 13.561 1.00 82.12 110 PHE A C 1
ATOM 890 O O . PHE A 1 110 ? -16.888 -15.730 13.174 1.00 82.12 110 PHE A O 1
ATOM 897 N N . ALA A 1 111 ? -18.315 -14.711 14.564 1.00 82.44 111 ALA A N 1
ATOM 898 C CA . ALA A 1 111 ? -18.739 -15.948 15.225 1.00 82.44 111 ALA A CA 1
ATOM 899 C C . ALA A 1 111 ? -19.512 -16.895 14.286 1.00 82.44 111 ALA A C 1
ATOM 901 O O . ALA A 1 111 ? -19.417 -18.113 14.419 1.00 82.44 111 ALA A O 1
ATOM 902 N N . ARG A 1 112 ? -20.277 -16.346 13.331 1.00 85.56 112 ARG A N 1
ATOM 903 C CA . ARG A 1 112 ? -21.022 -17.123 12.325 1.00 85.56 112 ARG A CA 1
ATOM 904 C C . ARG A 1 112 ? -20.160 -17.567 11.139 1.00 85.56 112 ARG A C 1
ATOM 906 O O . ARG A 1 112 ? -20.569 -18.482 10.434 1.00 85.56 112 ARG A O 1
ATOM 913 N N . GLN A 1 113 ? -19.028 -16.903 10.904 1.00 85.75 113 GLN A N 1
ATOM 914 C CA . GLN A 1 113 ? -18.141 -17.116 9.754 1.00 85.75 113 GLN A CA 1
ATOM 915 C C . GLN A 1 113 ? -16.675 -17.180 10.213 1.00 85.75 113 GLN A C 1
ATOM 917 O O . GLN A 1 113 ? -15.893 -16.269 9.917 1.00 85.75 113 GLN A O 1
ATOM 922 N N . PRO A 1 114 ? -16.289 -18.221 10.975 1.00 78.69 114 PRO A N 1
ATOM 923 C CA . PRO A 1 114 ? -14.935 -18.352 11.512 1.00 78.69 114 PRO A CA 1
ATOM 924 C C . PRO A 1 114 ? -13.860 -18.435 10.417 1.00 78.69 114 PRO A C 1
ATOM 926 O O . PRO A 1 114 ? -12.705 -18.093 10.658 1.00 78.69 114 PRO A O 1
ATOM 929 N N . GLU A 1 115 ? -14.229 -18.830 9.196 1.00 83.44 115 GLU A N 1
ATOM 930 C CA . GLU A 1 115 ? -13.359 -18.830 8.019 1.00 83.44 115 GLU A CA 1
ATOM 931 C C . GLU A 1 115 ? -12.854 -17.435 7.617 1.00 83.44 115 GLU A C 1
ATOM 933 O O . GLU A 1 115 ? -11.841 -17.331 6.927 1.00 83.44 115 GLU A O 1
ATOM 938 N N . LEU A 1 116 ? -13.515 -16.360 8.065 1.00 77.00 116 LEU A N 1
ATOM 939 C CA . LEU A 1 116 ? -13.049 -14.985 7.858 1.00 77.00 116 LEU A CA 1
ATOM 940 C C . LEU A 1 116 ? -11.842 -14.622 8.738 1.00 77.00 116 LEU A C 1
ATOM 942 O O . LEU A 1 116 ? -11.233 -13.573 8.526 1.00 77.00 116 LEU A O 1
ATOM 946 N N . GLY A 1 117 ? -11.487 -15.483 9.696 1.00 81.94 117 GLY A N 1
ATOM 947 C CA . GLY A 1 117 ? -10.352 -15.298 10.590 1.00 81.94 117 GLY A CA 1
ATOM 948 C C . GLY A 1 117 ? -10.522 -14.124 11.555 1.00 81.94 117 GLY A C 1
ATOM 949 O O . GLY A 1 117 ? -11.633 -13.691 11.865 1.00 81.94 117 GLY A O 1
ATOM 950 N N . THR A 1 118 ? -9.394 -13.621 12.056 1.00 83.25 118 THR A N 1
ATOM 951 C CA . THR A 1 118 ? -9.364 -12.471 12.966 1.00 83.25 118 THR A CA 1
ATOM 952 C C . THR A 1 118 ? -9.664 -11.181 12.197 1.00 83.25 118 THR A C 1
ATOM 954 O O . THR A 1 118 ? -9.092 -10.972 11.124 1.00 83.25 118 THR A O 1
ATOM 957 N N . PRO A 1 119 ? -10.518 -10.285 12.719 1.00 87.00 119 PRO A N 1
ATOM 958 C CA . PRO A 1 119 ? -10.792 -9.009 12.070 1.00 87.00 119 PRO A CA 1
ATOM 959 C C . PRO A 1 119 ? -9.542 -8.128 12.052 1.00 87.00 119 PRO A C 1
ATOM 961 O O . PRO A 1 119 ? -8.810 -8.067 13.039 1.00 87.00 119 PRO A O 1
ATOM 964 N N . LYS A 1 120 ? -9.325 -7.404 10.951 1.00 90.12 120 LYS A N 1
ATOM 965 C CA . LYS A 1 120 ? -8.141 -6.557 10.760 1.00 90.12 120 LYS A CA 1
ATOM 966 C C . LYS A 1 120 ? -8.502 -5.134 10.348 1.00 90.12 120 LYS A C 1
ATOM 968 O O . LYS A 1 120 ? -9.544 -4.898 9.731 1.00 90.12 120 LYS A O 1
ATOM 973 N N . TYR A 1 121 ? -7.644 -4.191 10.714 1.00 91.31 121 TYR A N 1
ATOM 974 C CA . TYR A 1 121 ? -7.572 -2.872 10.105 1.00 91.31 121 TYR A CA 1
ATOM 975 C C . TYR A 1 121 ? -6.844 -2.998 8.769 1.00 91.31 121 TYR A C 1
ATOM 977 O O . TYR A 1 121 ? -5.961 -3.844 8.623 1.00 91.31 121 TYR A O 1
ATOM 985 N N . TYR A 1 122 ? -7.216 -2.170 7.795 1.00 91.00 122 TYR A N 1
ATOM 986 C CA . TYR A 1 122 ? -6.609 -2.176 6.468 1.00 91.00 122 TYR A CA 1
ATOM 987 C C . TYR A 1 122 ? -6.342 -0.749 6.006 1.00 91.00 122 TYR A C 1
ATOM 989 O O . TYR A 1 122 ? -7.234 0.097 6.036 1.00 91.00 122 TYR A O 1
ATOM 997 N N . MET A 1 123 ? -5.137 -0.514 5.501 1.00 93.00 123 MET A N 1
ATOM 998 C CA . MET A 1 123 ? -4.783 0.669 4.723 1.00 93.00 123 MET A CA 1
ATOM 999 C C . MET A 1 123 ? -4.231 0.205 3.385 1.00 93.00 123 MET A C 1
ATOM 1001 O O . MET A 1 123 ? -3.504 -0.785 3.324 1.00 93.00 123 MET A O 1
ATOM 1005 N N . SER A 1 124 ? -4.563 0.896 2.297 1.00 94.25 124 SER A N 1
ATOM 1006 C CA . SER A 1 124 ? -4.030 0.529 0.986 1.00 94.25 124 SER A CA 1
ATOM 1007 C C . SER A 1 124 ? -3.751 1.744 0.120 1.00 94.25 124 SER A C 1
ATOM 1009 O O . SER A 1 124 ? -4.407 2.775 0.249 1.00 94.25 124 SER A O 1
ATOM 1011 N N . THR A 1 125 ? -2.759 1.613 -0.751 1.00 95.38 125 THR A N 1
ATOM 1012 C CA . THR A 1 125 ? -2.451 2.597 -1.784 1.00 95.38 125 THR A CA 1
ATOM 1013 C C . THR A 1 125 ? -2.025 1.884 -3.051 1.00 95.38 125 THR A C 1
ATOM 1015 O O . THR A 1 125 ? -1.545 0.750 -3.012 1.00 95.38 125 THR A O 1
ATOM 1018 N N . THR A 1 126 ? -2.207 2.544 -4.184 1.00 97.06 126 THR A N 1
ATOM 1019 C CA . THR A 1 126 ? -1.741 2.055 -5.478 1.00 97.06 126 THR A CA 1
ATOM 1020 C C . THR A 1 126 ? -0.508 2.818 -5.912 1.00 97.06 126 THR A C 1
ATOM 1022 O O . THR A 1 126 ? -0.370 3.997 -5.604 1.00 97.06 126 THR A O 1
ATOM 1025 N N . PHE A 1 127 ? 0.367 2.182 -6.679 1.00 97.12 127 PHE A N 1
ATOM 1026 C CA . PHE A 1 127 ? 1.563 2.826 -7.203 1.00 97.12 127 PHE A CA 1
ATOM 1027 C C . PHE A 1 127 ? 1.994 2.219 -8.531 1.00 97.12 127 PHE A C 1
ATOM 1029 O O . PHE A 1 127 ? 1.718 1.054 -8.824 1.00 97.12 127 PHE A O 1
ATOM 1036 N N . TRP A 1 128 ? 2.666 3.029 -9.343 1.00 97.50 128 TRP A N 1
ATOM 1037 C CA . TRP A 1 128 ? 3.325 2.557 -10.551 1.00 97.50 128 TRP A CA 1
ATOM 1038 C C . TRP A 1 128 ? 4.693 1.987 -10.195 1.00 97.50 128 TRP A C 1
ATOM 1040 O O . TRP A 1 128 ? 5.473 2.647 -9.505 1.00 97.50 128 TRP A O 1
ATOM 1050 N N . LEU A 1 129 ? 4.972 0.790 -10.698 1.00 95.31 129 LEU A N 1
ATOM 1051 C CA . LEU A 1 129 ? 6.228 0.073 -10.545 1.00 95.31 129 LEU A CA 1
ATOM 1052 C C . LEU A 1 129 ? 6.833 -0.160 -11.930 1.00 95.31 129 LEU A C 1
ATOM 1054 O O . LEU A 1 129 ? 6.167 -0.688 -12.823 1.00 95.31 129 LEU A O 1
ATOM 1058 N N . ASP A 1 130 ? 8.101 0.204 -12.094 1.00 93.75 130 ASP A N 1
ATOM 1059 C CA . ASP A 1 130 ? 8.929 -0.136 -13.250 1.00 93.75 130 ASP A CA 1
ATOM 1060 C C . ASP A 1 130 ? 10.392 -0.258 -12.807 1.00 93.75 130 ASP A C 1
ATOM 1062 O O . ASP A 1 130 ? 11.032 0.744 -12.488 1.00 93.75 130 ASP A O 1
ATOM 1066 N N . ALA A 1 131 ? 10.917 -1.487 -12.798 1.00 90.19 131 ALA A N 1
ATOM 1067 C CA . ALA A 1 131 ? 12.301 -1.772 -12.412 1.00 90.19 131 ALA A CA 1
ATOM 1068 C C . ALA A 1 131 ? 13.336 -1.081 -13.318 1.00 90.19 131 ALA A C 1
ATOM 1070 O O . ALA A 1 131 ? 14.475 -0.902 -12.911 1.00 90.19 131 ALA A O 1
ATOM 1071 N N . ASN A 1 132 ? 12.957 -0.684 -14.540 1.00 90.75 132 ASN A N 1
ATOM 1072 C CA . ASN A 1 132 ? 13.868 0.026 -15.444 1.00 90.75 132 ASN A CA 1
ATOM 1073 C C . ASN A 1 132 ? 13.965 1.525 -15.131 1.00 90.75 132 ASN A C 1
ATOM 1075 O O . ASN A 1 132 ? 14.846 2.199 -15.659 1.00 90.75 132 ASN A O 1
ATOM 1079 N N . GLU A 1 133 ? 13.031 2.067 -14.344 1.00 92.81 133 GLU A N 1
ATOM 1080 C CA . GLU A 1 133 ? 13.032 3.482 -13.960 1.00 92.81 133 GLU A CA 1
ATOM 1081 C C . GLU A 1 133 ? 13.517 3.710 -12.534 1.00 92.81 133 GLU A C 1
ATOM 1083 O O . GLU A 1 133 ? 14.034 4.786 -12.246 1.00 92.81 133 GLU A O 1
ATOM 1088 N N . SER A 1 134 ? 13.282 2.748 -11.643 1.00 92.62 134 SER A N 1
ATOM 1089 C CA . SER A 1 134 ? 13.685 2.825 -10.245 1.00 92.62 134 SER A CA 1
ATOM 1090 C C . SER A 1 134 ? 13.678 1.446 -9.603 1.00 92.62 134 SER A C 1
ATOM 1092 O O . SER A 1 134 ? 12.748 0.660 -9.810 1.00 92.62 134 SER A O 1
ATOM 1094 N N . ASP A 1 135 ? 14.671 1.205 -8.760 1.00 91.75 135 ASP A N 1
ATOM 1095 C CA . ASP A 1 135 ? 14.784 0.065 -7.857 1.00 91.75 135 ASP A CA 1
ATOM 1096 C C . ASP A 1 135 ? 14.376 0.423 -6.416 1.00 91.75 135 ASP A C 1
ATOM 1098 O O . ASP A 1 135 ? 14.246 -0.466 -5.581 1.00 91.75 135 ASP A O 1
ATOM 1102 N N . ASN A 1 136 ? 14.131 1.698 -6.095 1.00 93.25 136 ASN A N 1
ATOM 1103 C CA . ASN A 1 136 ? 13.942 2.166 -4.723 1.00 93.25 136 ASN A CA 1
ATOM 1104 C C . ASN A 1 136 ? 12.621 2.924 -4.548 1.00 93.25 136 ASN A C 1
ATOM 1106 O O . ASN A 1 136 ? 12.453 4.068 -4.976 1.00 93.25 136 ASN A O 1
ATOM 1110 N N . TYR A 1 137 ? 11.695 2.289 -3.837 1.00 95.69 137 TYR A N 1
ATOM 1111 C CA . TYR A 1 137 ? 10.355 2.789 -3.571 1.00 95.69 137 TYR A CA 1
ATOM 1112 C C . T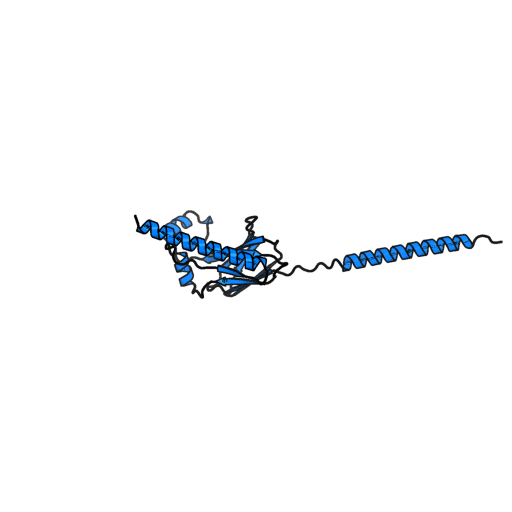YR A 1 137 ? 10.191 3.070 -2.082 1.00 95.69 137 TYR A C 1
ATOM 1114 O O . TYR A 1 137 ? 10.520 2.245 -1.229 1.00 95.69 137 TYR A O 1
ATOM 1122 N N . LYS A 1 138 ? 9.635 4.235 -1.755 1.00 96.31 138 LYS A N 1
ATOM 1123 C CA . LYS A 1 138 ? 9.406 4.677 -0.383 1.00 96.31 138 LYS A CA 1
ATOM 1124 C C . LYS A 1 138 ? 7.918 4.829 -0.099 1.00 96.31 138 LYS A C 1
ATOM 1126 O O . LYS A 1 138 ? 7.248 5.643 -0.725 1.00 96.31 138 LYS A O 1
ATOM 1131 N N . LEU A 1 139 ? 7.426 4.089 0.884 1.00 95.25 139 LEU A N 1
ATOM 1132 C CA . LEU A 1 139 ? 6.115 4.277 1.482 1.00 95.25 139 LEU A CA 1
ATOM 1133 C C . LEU A 1 139 ? 6.123 5.501 2.403 1.00 95.25 139 LEU A C 1
ATOM 1135 O O . LEU A 1 139 ? 6.991 5.635 3.270 1.00 95.25 139 LEU A O 1
ATOM 1139 N N . LEU A 1 140 ? 5.133 6.365 2.220 1.00 94.62 140 LEU A N 1
ATOM 1140 C CA . LEU A 1 140 ? 4.916 7.593 2.970 1.00 94.62 140 LEU A CA 1
ATOM 1141 C C . LEU A 1 140 ? 3.467 7.672 3.451 1.00 94.62 140 LEU A C 1
ATOM 1143 O O . LEU A 1 140 ? 2.549 7.243 2.748 1.00 94.62 140 LEU A O 1
ATOM 1147 N N . LEU A 1 141 ? 3.291 8.275 4.624 1.00 92.62 141 LEU A N 1
ATOM 1148 C CA . LEU A 1 141 ? 2.016 8.792 5.113 1.00 92.62 141 LEU A CA 1
ATOM 1149 C C . LEU A 1 141 ? 2.036 10.321 5.000 1.00 92.62 141 LEU A C 1
ATOM 1151 O O . LEU A 1 141 ? 3.108 10.930 5.008 1.00 92.62 141 LEU A O 1
ATOM 1155 N N . ASP A 1 142 ? 0.867 10.937 4.879 1.00 89.19 142 ASP A N 1
ATOM 1156 C CA . ASP A 1 142 ? 0.705 12.394 4.807 1.00 89.19 142 ASP A CA 1
ATOM 1157 C C . ASP A 1 142 ? 0.972 13.123 6.123 1.00 89.19 142 ASP A C 1
ATOM 1159 O O . ASP A 1 142 ? 1.335 14.299 6.105 1.00 89.19 142 ASP A O 1
ATOM 1163 N N . SER A 1 143 ? 0.843 12.431 7.252 1.00 87.38 143 SER A N 1
ATOM 1164 C CA . SER A 1 143 ? 1.177 12.963 8.569 1.00 87.38 143 SER A CA 1
ATOM 1165 C C . SER A 1 143 ? 1.936 11.947 9.420 1.00 87.38 143 SER A C 1
ATOM 1167 O O . SER A 1 143 ? 2.092 10.772 9.077 1.00 87.38 143 SER A O 1
ATOM 1169 N N . THR A 1 144 ? 2.436 12.424 10.557 1.00 88.38 144 THR A N 1
ATOM 1170 C CA . THR A 1 144 ? 2.984 11.565 11.606 1.00 88.38 144 THR A CA 1
ATOM 1171 C C . THR A 1 144 ? 1.850 11.142 12.525 1.00 88.38 144 THR A C 1
ATOM 1173 O O . THR A 1 144 ? 1.445 11.908 13.393 1.00 88.38 144 THR A O 1
ATOM 1176 N N . TYR A 1 145 ? 1.355 9.926 12.325 1.00 89.25 145 TYR A N 1
ATOM 1177 C CA . TYR A 1 145 ? 0.263 9.369 13.115 1.00 89.25 145 TYR A CA 1
ATOM 1178 C C . TYR A 1 145 ? 0.761 8.562 14.315 1.00 89.25 145 TYR A C 1
ATOM 1180 O O . TYR A 1 145 ? 1.856 7.992 14.294 1.00 89.25 145 TYR A O 1
ATOM 1188 N N . GLN A 1 146 ? -0.080 8.439 15.338 1.00 91.94 146 GLN A N 1
ATOM 1189 C CA . GLN A 1 146 ? 0.009 7.336 16.302 1.00 91.94 146 GLN A CA 1
ATOM 1190 C C . GLN A 1 146 ? -0.944 6.202 15.901 1.00 91.94 146 GLN A C 1
ATOM 1192 O O . GLN A 1 146 ? -1.958 6.447 15.255 1.00 91.94 146 GLN A O 1
ATOM 1197 N N . GLN A 1 147 ? -0.671 4.959 16.318 1.00 91.69 147 GLN A N 1
ATOM 1198 C CA . GLN A 1 147 ? -1.551 3.828 15.986 1.00 91.69 147 GLN A CA 1
ATOM 1199 C C . GLN A 1 147 ? -3.009 4.079 16.398 1.00 91.69 147 GLN A C 1
ATOM 1201 O O . GLN A 1 147 ? -3.909 3.848 15.601 1.00 91.69 147 GLN A O 1
ATOM 1206 N N . ALA A 1 148 ? -3.245 4.585 17.613 1.00 90.06 148 ALA A N 1
ATOM 1207 C CA . ALA A 1 148 ? -4.599 4.851 18.104 1.00 90.06 148 ALA A CA 1
ATOM 1208 C C . ALA A 1 148 ? -5.359 5.858 17.219 1.00 90.06 148 ALA A C 1
ATOM 1210 O O . ALA A 1 148 ? -6.549 5.689 16.974 1.00 90.06 148 ALA A O 1
ATOM 1211 N N . GLU A 1 149 ? -4.655 6.860 16.694 1.00 90.06 149 GLU A N 1
ATOM 1212 C CA . GLU A 1 149 ? -5.207 7.854 15.771 1.00 90.06 149 GLU A CA 1
ATOM 1213 C C . GLU A 1 149 ? -5.556 7.223 14.416 1.00 90.06 149 GLU A C 1
ATOM 1215 O O . GLU A 1 149 ? -6.644 7.454 13.891 1.00 90.06 149 GLU A O 1
ATOM 1220 N N . LEU A 1 150 ? -4.686 6.354 13.878 1.00 90.25 150 LEU A N 1
ATOM 1221 C CA . LEU A 1 150 ? -4.988 5.590 12.661 1.00 90.25 150 LEU A CA 1
ATOM 1222 C C . LEU A 1 150 ? -6.248 4.737 12.839 1.00 90.25 150 LEU A C 1
ATOM 1224 O O . LEU A 1 150 ? -7.109 4.705 11.964 1.00 90.25 150 LEU A O 1
ATOM 1228 N N . GLU A 1 151 ? -6.363 4.042 13.966 1.00 90.44 151 GLU A N 1
ATOM 1229 C CA . GLU A 1 151 ? -7.512 3.188 14.259 1.00 90.44 151 GLU A CA 1
ATOM 1230 C C . GLU A 1 151 ? -8.806 3.990 14.398 1.00 90.44 151 GLU A C 1
ATOM 1232 O O . GLU A 1 151 ? -9.834 3.595 13.844 1.00 90.44 151 GLU A O 1
ATOM 1237 N N . GLU A 1 152 ? -8.762 5.138 15.075 1.00 88.00 152 GLU A N 1
ATOM 1238 C CA . GLU A 1 152 ? -9.906 6.039 15.187 1.00 88.00 152 GLU A CA 1
ATOM 1239 C C . GLU A 1 152 ? -10.354 6.544 13.810 1.00 88.00 152 GLU A C 1
ATOM 1241 O O . GLU A 1 152 ? -11.535 6.427 13.473 1.00 88.00 152 GLU A O 1
ATOM 1246 N N . LEU A 1 153 ? -9.417 7.013 12.980 1.00 87.81 153 LEU A N 1
ATOM 1247 C CA . LEU A 1 153 ? -9.696 7.481 11.620 1.00 87.81 153 LEU A CA 1
ATOM 1248 C C . LEU A 1 153 ? -10.267 6.368 10.727 1.00 87.81 153 LEU A C 1
ATOM 1250 O O . LEU A 1 153 ? -11.187 6.613 9.948 1.00 87.81 153 LEU A O 1
ATOM 1254 N N . LEU A 1 154 ? -9.784 5.129 10.863 1.00 86.94 154 LEU A N 1
ATOM 1255 C CA . LEU A 1 154 ? -10.308 3.974 10.122 1.00 86.94 154 LEU A CA 1
ATOM 1256 C C . LEU A 1 154 ? -11.707 3.540 10.587 1.00 86.94 154 LEU A C 1
ATOM 1258 O O . LEU A 1 154 ? -12.460 2.948 9.809 1.00 86.94 154 LEU A O 1
ATOM 1262 N N . LEU A 1 155 ? -12.071 3.811 11.843 1.00 83.69 155 LEU A N 1
ATOM 1263 C CA . LEU A 1 155 ? -13.392 3.499 12.402 1.00 83.69 155 LEU A CA 1
ATOM 1264 C C . LEU A 1 155 ? -14.399 4.644 12.254 1.00 83.69 155 LEU A C 1
ATOM 1266 O O . LEU A 1 155 ? -15.615 4.396 12.339 1.00 83.69 155 LEU A O 1
ATOM 1270 N N . ALA A 1 156 ? -13.916 5.872 12.058 1.00 78.25 156 ALA A N 1
ATOM 1271 C CA . ALA A 1 156 ? -14.731 7.064 11.930 1.00 78.25 156 ALA A CA 1
ATOM 1272 C C . ALA A 1 156 ? -15.693 6.919 10.744 1.00 78.25 156 ALA A C 1
ATOM 1274 O O . ALA A 1 156 ? -15.314 6.760 9.587 1.00 78.25 156 ALA A O 1
ATOM 1275 N N . LYS A 1 157 ? -16.997 7.003 11.031 1.00 59.53 157 LYS A N 1
ATOM 1276 C CA . LYS A 1 157 ? -18.042 7.017 9.992 1.00 59.53 157 LYS A CA 1
ATOM 1277 C C . LYS A 1 157 ? -18.054 8.323 9.187 1.00 59.53 157 LYS A C 1
ATOM 1279 O O . LYS A 1 157 ? -18.715 8.392 8.151 1.00 59.53 157 LYS A O 1
ATOM 1284 N N . ASN A 1 158 ? -17.363 9.351 9.678 1.00 53.53 158 ASN A N 1
ATOM 1285 C CA . ASN A 1 158 ? -17.402 10.698 9.134 1.00 53.53 158 ASN A CA 1
ATOM 1286 C C . ASN A 1 158 ? -16.257 10.894 8.141 1.00 53.53 158 ASN A C 1
ATOM 1288 O O . ASN A 1 158 ? -15.087 10.782 8.479 1.00 53.53 158 ASN A O 1
ATOM 1292 N N . ARG A 1 159 ? -16.632 11.217 6.903 1.00 53.38 159 ARG A N 1
ATOM 1293 C CA . ARG A 1 159 ? -15.804 11.314 5.690 1.00 53.38 159 ARG A CA 1
ATOM 1294 C C . ARG A 1 159 ? -14.775 12.466 5.688 1.00 53.38 159 ARG A C 1
ATOM 1296 O O . ARG A 1 159 ? -14.352 12.866 4.602 1.00 53.38 159 ARG A O 1
ATOM 1303 N N . GLY A 1 160 ? -14.442 13.031 6.850 1.00 51.69 160 GLY A N 1
ATOM 1304 C CA . GLY A 1 160 ? -13.726 14.304 6.991 1.00 51.69 160 GLY A CA 1
ATOM 1305 C C . GLY A 1 160 ? -12.219 14.197 6.770 1.00 51.69 160 GLY A C 1
ATOM 1306 O O . GLY A 1 160 ? -11.673 14.962 5.984 1.00 51.69 160 GLY A O 1
ATOM 1307 N N . GLU A 1 161 ? -11.569 13.209 7.383 1.00 60.47 161 GLU A N 1
ATOM 1308 C CA . GLU A 1 161 ? -10.131 12.971 7.230 1.00 60.47 161 GLU A CA 1
ATOM 1309 C C . GLU A 1 161 ? -9.890 11.538 6.763 1.00 60.47 161 GLU A C 1
ATOM 1311 O O . GLU A 1 161 ? -10.339 10.572 7.375 1.00 60.47 161 GLU A O 1
ATOM 1316 N N . SER A 1 162 ? -9.222 11.406 5.619 1.00 73.50 162 SER A N 1
ATOM 1317 C CA . SER A 1 162 ? -8.780 10.122 5.085 1.00 73.50 162 SER A CA 1
ATOM 1318 C C . SER A 1 162 ? -7.270 10.051 5.210 1.00 73.50 162 SER A C 1
ATOM 1320 O O . SER A 1 162 ? -6.595 10.908 4.646 1.00 73.50 162 SER A O 1
ATOM 1322 N N . ILE A 1 163 ? -6.765 9.023 5.891 1.00 85.88 163 ILE A N 1
ATOM 1323 C CA . ILE A 1 163 ? -5.332 8.713 5.956 1.00 85.88 163 ILE A CA 1
ATOM 1324 C C . ILE A 1 163 ? -4.807 8.594 4.524 1.00 85.88 163 ILE A C 1
ATOM 1326 O O . ILE A 1 163 ? -5.308 7.757 3.760 1.00 85.88 163 ILE A O 1
ATOM 1330 N N . LYS A 1 164 ? -3.819 9.410 4.141 1.00 88.25 164 LYS A N 1
ATOM 1331 C CA . LYS A 1 164 ? -3.234 9.318 2.800 1.00 88.25 164 LYS A CA 1
ATOM 1332 C C . LYS A 1 164 ? -1.923 8.563 2.866 1.00 88.25 164 LYS A C 1
ATOM 1334 O O . LYS A 1 164 ? -1.003 8.897 3.604 1.00 88.25 164 LYS A O 1
ATOM 1339 N N . MET A 1 165 ? -1.840 7.544 2.027 1.00 92.88 165 MET A N 1
ATOM 1340 C CA . MET A 1 165 ? -0.661 6.711 1.881 1.00 92.88 165 MET A CA 1
ATOM 1341 C C . MET A 1 165 ? -0.178 6.787 0.435 1.00 92.88 165 MET A C 1
ATOM 1343 O O . MET A 1 165 ? -0.985 6.697 -0.492 1.00 92.88 165 MET A O 1
ATOM 1347 N N . ALA A 1 166 ? 1.126 6.934 0.233 1.00 95.19 166 ALA A N 1
ATOM 1348 C CA . ALA A 1 166 ? 1.737 7.031 -1.089 1.00 95.19 166 ALA A CA 1
ATOM 1349 C C . ALA A 1 166 ? 3.006 6.182 -1.163 1.00 95.19 166 AL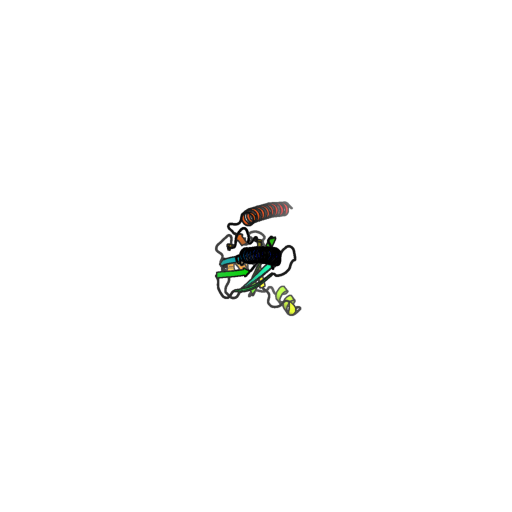A A C 1
ATOM 1351 O O . ALA A 1 166 ? 3.746 6.079 -0.188 1.00 95.19 166 ALA A O 1
ATOM 1352 N N . VAL A 1 167 ? 3.278 5.602 -2.331 1.00 96.50 167 VAL A N 1
ATOM 1353 C CA . VAL A 1 167 ? 4.562 4.952 -2.619 1.00 96.50 167 VAL A CA 1
ATOM 1354 C C . VAL A 1 167 ? 5.255 5.743 -3.720 1.00 96.50 167 VAL A C 1
ATOM 1356 O O . VAL A 1 167 ? 4.780 5.801 -4.859 1.00 96.50 167 VAL A O 1
ATOM 1359 N N . VAL A 1 168 ? 6.377 6.361 -3.363 1.00 97.12 168 VAL A N 1
ATOM 1360 C CA . VAL A 1 168 ? 7.128 7.275 -4.228 1.00 97.12 168 VAL A CA 1
ATOM 1361 C C . VAL A 1 168 ? 8.466 6.679 -4.641 1.00 97.12 168 VAL A C 1
ATOM 1363 O O . VAL A 1 168 ? 9.104 5.978 -3.860 1.00 97.12 168 VAL A O 1
ATOM 1366 N N . SER A 1 169 ? 8.917 7.001 -5.846 1.00 96.12 169 SER A N 1
ATOM 1367 C CA . SER A 1 169 ? 10.250 6.672 -6.349 1.00 96.12 169 SER A CA 1
ATOM 1368 C C . SER A 1 169 ? 10.826 7.833 -7.168 1.00 96.12 169 SER A C 1
ATOM 1370 O O . SER A 1 169 ? 10.162 8.843 -7.427 1.00 96.12 169 SER A O 1
ATOM 1372 N N . ASP A 1 170 ? 12.086 7.723 -7.578 1.00 94.38 170 ASP A N 1
ATOM 1373 C CA . ASP A 1 170 ? 12.730 8.683 -8.480 1.00 94.38 170 ASP A CA 1
ATOM 1374 C C . ASP A 1 170 ? 12.313 8.512 -9.955 1.00 94.38 170 ASP A C 1
ATOM 1376 O O . ASP A 1 170 ? 12.374 9.487 -10.715 1.00 94.38 170 ASP A O 1
ATOM 1380 N N . GLY A 1 171 ? 11.803 7.331 -10.317 1.00 95.75 171 GLY A N 1
ATOM 1381 C CA . GLY A 1 171 ? 11.208 7.011 -11.618 1.00 95.75 171 GLY A CA 1
ATOM 1382 C C . GLY A 1 171 ? 10.114 7.984 -12.087 1.00 95.75 171 GLY A C 1
ATOM 1383 O O . GLY A 1 171 ? 9.251 8.435 -11.325 1.00 95.75 171 GLY A O 1
ATOM 1384 N N . LYS A 1 172 ? 10.142 8.320 -13.381 1.00 96.75 172 LYS A N 1
ATOM 1385 C CA . LYS A 1 172 ? 9.281 9.350 -13.983 1.00 96.75 172 LYS A CA 1
ATOM 1386 C C . LYS A 1 172 ? 7.806 8.957 -13.956 1.00 96.75 172 LYS A C 1
ATOM 1388 O O . LYS A 1 172 ? 6.967 9.786 -13.607 1.00 96.75 172 LYS A O 1
ATOM 1393 N N . ASN A 1 173 ? 7.479 7.717 -14.311 1.00 97.12 173 ASN A N 1
ATOM 1394 C CA . ASN A 1 173 ? 6.090 7.273 -14.371 1.00 97.12 1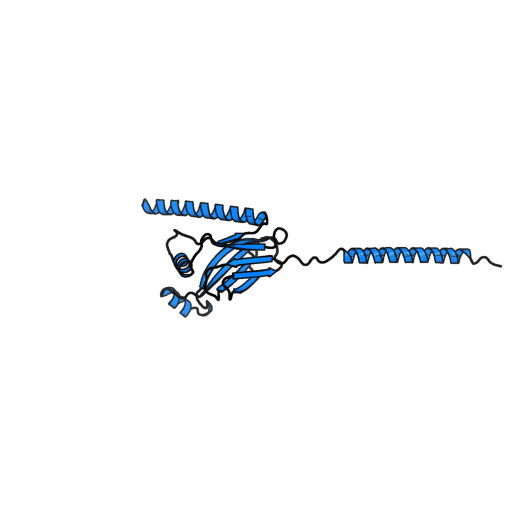73 ASN A CA 1
ATOM 1395 C C . ASN A 1 173 ? 5.473 7.147 -12.976 1.00 97.12 173 ASN A C 1
ATOM 1397 O O . ASN A 1 173 ? 4.294 7.446 -12.806 1.00 97.12 173 ASN A O 1
ATOM 1401 N N . ASN A 1 174 ? 6.266 6.795 -11.960 1.00 97.62 174 ASN A N 1
ATOM 1402 C CA . ASN A 1 174 ? 5.805 6.815 -10.574 1.00 97.62 174 ASN A CA 1
ATOM 1403 C C . ASN A 1 174 ? 5.457 8.235 -10.098 1.00 97.62 174 ASN A C 1
ATOM 1405 O O . ASN A 1 174 ? 4.412 8.421 -9.476 1.00 97.62 174 ASN A O 1
ATOM 1409 N N . LYS A 1 175 ? 6.262 9.247 -10.448 1.00 97.62 175 LYS A N 1
ATOM 1410 C CA . LYS A 1 175 ? 5.954 10.657 -10.145 1.00 97.62 175 LYS A CA 1
ATOM 1411 C C . LYS A 1 175 ? 4.650 11.113 -10.798 1.00 97.62 175 LYS A C 1
ATOM 1413 O O . LYS A 1 175 ? 3.756 11.578 -10.099 1.00 97.62 175 LYS A O 1
ATOM 1418 N N . VAL A 1 176 ? 4.503 10.885 -12.106 1.00 97.94 176 VAL A N 1
ATOM 1419 C CA . VAL A 1 176 ? 3.273 11.220 -12.851 1.00 97.94 176 VAL A CA 1
ATOM 1420 C C . VAL A 1 176 ? 2.059 10.482 -12.280 1.00 97.94 176 VAL A C 1
ATOM 1422 O O . VAL A 1 176 ? 0.975 11.048 -12.162 1.00 97.94 176 VAL A O 1
ATOM 1425 N N . TYR A 1 177 ? 2.225 9.218 -11.890 1.00 97.94 177 TYR A N 1
ATOM 1426 C CA . TYR A 1 177 ? 1.144 8.449 -11.289 1.00 97.94 177 TYR A CA 1
ATOM 1427 C C . TYR A 1 177 ? 0.735 8.995 -9.914 1.00 97.94 177 TYR A C 1
ATOM 1429 O O . TYR A 1 177 ? -0.456 9.093 -9.632 1.00 97.94 177 TYR A O 1
ATOM 1437 N N . ASN A 1 178 ? 1.693 9.405 -9.079 1.00 96.94 178 ASN A N 1
ATOM 1438 C CA . ASN A 1 178 ? 1.400 10.054 -7.801 1.00 96.94 178 ASN A CA 1
ATOM 1439 C C . ASN A 1 178 ? 0.695 11.412 -7.987 1.00 96.94 178 ASN A C 1
ATOM 1441 O O . ASN A 1 178 ? -0.243 11.709 -7.250 1.00 96.94 178 ASN A O 1
ATOM 1445 N N . GLU A 1 179 ? 1.068 12.203 -8.999 1.00 96.56 179 GLU A N 1
ATOM 1446 C CA . GLU A 1 179 ? 0.344 13.432 -9.368 1.00 96.56 179 GLU A CA 1
ATOM 1447 C C . GLU A 1 179 ? -1.103 13.132 -9.786 1.00 96.56 179 GLU A C 1
ATOM 1449 O O . GLU A 1 179 ? -2.039 13.787 -9.322 1.00 96.56 179 GLU A O 1
ATOM 1454 N N . TYR A 1 180 ? -1.310 12.095 -10.603 1.00 96.31 180 TYR A N 1
ATOM 1455 C CA . TYR A 1 180 ? -2.647 11.618 -10.960 1.00 96.31 180 TYR A CA 1
ATOM 1456 C C . TYR A 1 180 ? -3.466 11.226 -9.719 1.00 96.31 180 TYR A C 1
ATOM 1458 O O . TYR A 1 180 ? -4.621 11.634 -9.596 1.00 96.31 180 TYR A O 1
ATOM 1466 N N . LEU A 1 181 ? -2.883 10.477 -8.777 1.00 94.69 181 LEU A N 1
ATOM 1467 C CA . LEU A 1 181 ? -3.571 10.094 -7.541 1.00 94.69 181 LEU A CA 1
ATOM 1468 C C . LEU A 1 181 ? -3.946 11.311 -6.686 1.00 94.69 181 LEU A C 1
ATOM 1470 O O . LEU A 1 181 ? -5.054 11.348 -6.152 1.00 94.69 181 LEU A O 1
ATOM 1474 N N . ALA A 1 182 ? -3.069 12.314 -6.598 1.00 92.81 182 ALA A N 1
ATOM 1475 C CA . ALA A 1 182 ? -3.348 13.555 -5.880 1.00 92.81 182 ALA A CA 1
ATOM 1476 C C . ALA A 1 182 ? -4.525 14.330 -6.502 1.00 92.81 182 ALA A C 1
ATOM 1478 O O . ALA A 1 182 ? -5.408 14.786 -5.776 1.00 92.81 182 ALA A O 1
ATOM 1479 N N . LEU A 1 183 ? -4.594 14.413 -7.836 1.00 94.06 183 LEU A N 1
ATOM 1480 C CA . LEU A 1 183 ? -5.721 15.036 -8.544 1.00 94.06 183 LEU A CA 1
ATOM 1481 C C . LEU A 1 183 ? -7.038 14.285 -8.309 1.00 94.06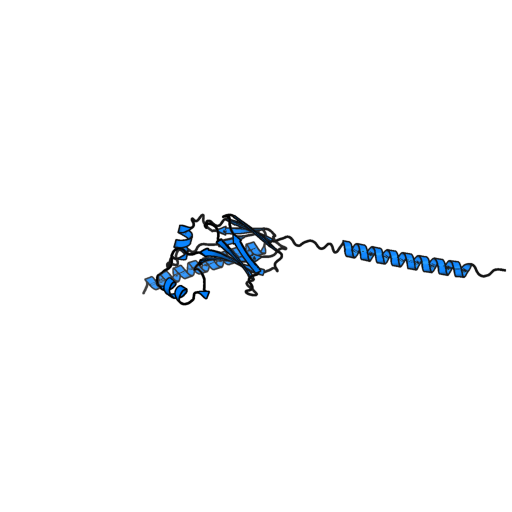 183 LEU A C 1
ATOM 1483 O O . LEU A 1 183 ? -8.078 14.900 -8.072 1.00 94.06 183 LEU A O 1
ATOM 1487 N N . VAL A 1 184 ? -7.003 12.949 -8.342 1.00 91.12 184 VAL A N 1
ATOM 1488 C CA . VAL A 1 184 ? -8.180 12.116 -8.050 1.00 91.12 184 VAL A CA 1
ATOM 1489 C C . VAL A 1 184 ? -8.665 12.341 -6.619 1.00 91.12 184 VAL A C 1
ATOM 1491 O O . VAL A 1 184 ? -9.871 12.441 -6.385 1.00 91.12 184 VAL A O 1
ATOM 1494 N N . ASP A 1 185 ? -7.748 12.421 -5.658 1.00 87.56 185 ASP A N 1
ATOM 1495 C CA . ASP A 1 185 ? -8.081 12.671 -4.257 1.00 87.56 185 ASP A CA 1
ATOM 1496 C C . ASP A 1 185 ? -8.665 14.075 -4.032 1.00 87.56 185 ASP A C 1
ATOM 1498 O O . ASP A 1 185 ? -9.680 14.222 -3.342 1.00 87.56 185 ASP A O 1
ATOM 1502 N N . GLN A 1 186 ? -8.099 15.094 -4.685 1.00 88.94 186 GLN A N 1
ATOM 1503 C CA . GLN A 1 186 ? -8.647 16.450 -4.677 1.00 88.94 186 GLN A CA 1
ATOM 1504 C C . GLN A 1 186 ? -10.088 16.462 -5.202 1.00 88.94 186 GLN A C 1
ATOM 1506 O O . GLN A 1 186 ? -10.994 16.920 -4.505 1.00 88.94 186 GLN A O 1
ATOM 1511 N N . TYR A 1 187 ? -10.328 15.872 -6.376 1.00 87.81 187 TYR A N 1
ATOM 1512 C CA . TYR A 1 187 ? -11.662 15.812 -6.976 1.00 87.81 187 TYR A CA 1
ATOM 1513 C C . TYR A 1 187 ? -12.675 15.069 -6.086 1.00 87.81 187 TYR A C 1
ATOM 1515 O O . TYR A 1 187 ? -13.830 15.476 -5.945 1.00 87.81 187 TYR A O 1
ATOM 1523 N N . ARG A 1 188 ? -12.251 13.983 -5.424 1.00 85.25 188 ARG A N 1
ATOM 1524 C CA . ARG A 1 188 ? -13.087 13.259 -4.448 1.00 85.25 188 ARG A CA 1
ATOM 1525 C C . ARG A 1 188 ? -13.418 14.102 -3.223 1.00 85.25 188 ARG A C 1
ATOM 1527 O O . ARG A 1 188 ? -14.493 13.939 -2.650 1.00 85.25 188 ARG A O 1
ATOM 1534 N N . THR A 1 189 ? -12.494 14.944 -2.784 1.00 83.62 189 THR A N 1
ATOM 1535 C CA . THR A 1 189 ? -12.680 15.822 -1.625 1.00 83.62 189 THR A CA 1
ATOM 1536 C C . THR A 1 189 ? -13.639 16.960 -1.962 1.00 83.62 189 THR A C 1
ATOM 1538 O O . THR A 1 189 ? -14.616 17.162 -1.245 1.00 83.62 189 THR A O 1
ATOM 1541 N N . GLU A 1 190 ? -13.458 17.612 -3.110 1.00 84.62 190 GLU A N 1
ATOM 1542 C CA . GLU A 1 190 ? -14.373 18.644 -3.616 1.00 84.62 190 GLU A CA 1
ATOM 1543 C C . GLU A 1 190 ? -15.804 18.106 -3.775 1.00 84.62 190 GLU A C 1
ATOM 1545 O O . GLU A 1 190 ? -16.757 18.700 -3.269 1.00 84.62 190 GLU A O 1
ATOM 1550 N N . ASN A 1 191 ? -15.968 16.921 -4.370 1.00 82.94 191 ASN A N 1
ATOM 1551 C CA . ASN A 1 191 ? -17.286 16.293 -4.504 1.00 82.94 191 ASN A CA 1
ATOM 1552 C C . ASN A 1 191 ? -17.917 15.891 -3.165 1.00 82.94 191 ASN A C 1
ATOM 1554 O O . ASN A 1 191 ? -19.142 15.925 -3.032 1.00 82.94 191 ASN A O 1
ATOM 1558 N N . ARG A 1 192 ? -17.117 15.502 -2.163 1.00 78.62 192 ARG A N 1
ATOM 1559 C CA . ARG A 1 192 ? -17.626 15.259 -0.803 1.00 78.62 192 ARG A CA 1
ATOM 1560 C C . ARG A 1 192 ? -18.194 16.544 -0.208 1.00 78.62 192 ARG A C 1
ATOM 1562 O O . ARG A 1 192 ? -19.329 16.526 0.256 1.00 78.62 192 ARG A O 1
ATOM 1569 N N . HIS A 1 193 ? -17.462 17.653 -0.306 1.00 76.38 193 HIS A N 1
ATOM 1570 C CA . HIS A 1 193 ? -17.940 18.954 0.165 1.00 76.38 193 HIS A CA 1
ATOM 1571 C C . HIS A 1 193 ? -19.226 19.401 -0.537 1.00 76.38 193 HIS A C 1
ATOM 1573 O O . HIS A 1 193 ? -20.139 19.889 0.127 1.00 76.38 193 HIS A O 1
ATOM 1579 N N . LEU A 1 194 ? -19.329 19.194 -1.853 1.00 77.12 194 LEU A N 1
ATOM 1580 C CA . LEU A 1 194 ? -20.546 19.502 -2.606 1.00 77.12 194 LEU A CA 1
ATOM 1581 C C . LEU A 1 194 ? -21.739 18.665 -2.125 1.00 77.12 194 LEU A C 1
ATOM 1583 O O . LEU A 1 194 ? -22.792 19.226 -1.833 1.00 77.12 194 LEU A O 1
ATOM 1587 N N . ASN A 1 195 ? -21.574 17.351 -1.963 1.00 74.81 195 ASN A N 1
ATOM 1588 C CA . ASN A 1 195 ? -22.645 16.481 -1.469 1.00 74.81 195 ASN A CA 1
ATOM 1589 C C . ASN A 1 195 ? -23.089 16.844 -0.044 1.00 74.81 195 ASN A C 1
ATOM 1591 O O . ASN A 1 195 ? -24.287 16.905 0.225 1.00 74.81 195 ASN A O 1
ATOM 1595 N N . ASP A 1 196 ? -22.142 17.127 0.851 1.00 71.06 196 ASP A N 1
ATOM 1596 C CA . ASP A 1 196 ? -22.447 17.539 2.223 1.00 71.06 196 ASP A CA 1
ATOM 1597 C C . ASP A 1 196 ? -23.166 18.901 2.255 1.00 71.06 196 ASP A C 1
ATOM 1599 O O . ASP A 1 196 ? -24.024 19.130 3.107 1.00 71.06 196 ASP A O 1
ATOM 1603 N N . SER A 1 197 ? -22.848 19.806 1.319 1.00 68.62 197 SER A N 1
ATOM 1604 C CA . SER A 1 197 ? -23.543 21.092 1.181 1.00 68.62 197 SER A CA 1
ATOM 1605 C C . SER A 1 197 ? -24.989 20.930 0.710 1.00 68.62 197 SER A C 1
ATOM 1607 O O . SER A 1 197 ? -25.875 21.595 1.243 1.00 68.62 197 SER A O 1
ATOM 1609 N N . LEU A 1 198 ? -25.239 19.996 -0.215 1.00 69.50 198 LEU A N 1
ATOM 1610 C CA . LEU A 1 198 ? -26.576 19.699 -0.728 1.00 69.50 198 LEU A CA 1
ATOM 1611 C C . LEU A 1 198 ? -27.456 19.073 0.361 1.00 69.50 198 LEU A C 1
ATOM 1613 O O . LEU A 1 198 ? -28.584 19.514 0.560 1.00 69.50 198 LEU A O 1
ATOM 1617 N N . GLN A 1 199 ? -26.913 18.135 1.144 1.00 68.00 199 GLN A N 1
ATOM 1618 C CA . GLN A 1 199 ? -27.630 17.504 2.262 1.00 68.00 199 GLN A CA 1
ATOM 1619 C C . GLN A 1 199 ? -27.986 18.462 3.407 1.00 68.00 199 GLN A C 1
ATOM 1621 O O . GLN A 1 199 ? -28.861 18.148 4.204 1.00 68.00 199 GLN A O 1
ATOM 1626 N N . ARG A 1 200 ? -27.307 19.611 3.531 1.00 58.12 200 ARG A N 1
ATOM 1627 C CA . ARG A 1 200 ? -27.642 20.643 4.530 1.00 58.12 200 ARG A CA 1
ATOM 1628 C C . ARG A 1 200 ? -28.687 21.648 4.039 1.00 58.12 200 ARG A C 1
ATOM 1630 O O . ARG A 1 200 ? -29.117 22.482 4.830 1.00 58.12 200 ARG A O 1
ATOM 1637 N N . SER A 1 201 ? -29.026 21.618 2.749 1.00 52.78 201 SER A N 1
ATOM 1638 C CA . SER A 1 201 ? -30.000 22.524 2.122 1.00 52.78 201 SER A CA 1
ATOM 1639 C C . SER A 1 201 ? -31.395 21.914 1.928 1.00 52.78 201 SER A C 1
ATOM 1641 O O . SER A 1 201 ? -32.296 22.625 1.484 1.00 52.78 201 SER A O 1
ATOM 1643 N N . GLU A 1 202 ? -31.565 20.636 2.281 1.00 45.25 202 GLU A N 1
ATOM 1644 C CA . GLU A 1 202 ? -32.846 19.914 2.398 1.00 45.25 202 GLU A CA 1
ATOM 1645 C C . GLU A 1 202 ? -33.277 19.808 3.869 1.00 45.25 202 GLU A C 1
ATOM 1647 O O . GLU A 1 202 ? -34.503 19.860 4.122 1.00 45.25 202 GLU A O 1
#